Protein AF-A0A7W4AE88-F1 (afdb_monomer_lite)

Foldseek 3Di:
DDDDDDDDPPPPPPPPPLPPDAPVQWDWDWDDDLFKTWTWIDGPSDQWIKTWMWGQQDPFIKIFIFTAHPVPRHTDDPAQKFKAFPNHTDPDHPDIDTLVRQLSRLQWIWMWGHPDPPDTDPIYTPRDVRSNCRVVVSNVSNVVSVVVVVVVVVVVVVVQVVVQVVCCVVPVAHQQDPPALEEEPVVVQVCCVVPNFPSRARHKGFYFHVQWWFADDDDQKTWIDGPDPPGFIAIERHPFDDDGPHTPVVGDRAIWHFHAWDWDQDPVRDTGIHGYIYGD

Secondary structure (DSSP, 8-state):
------------------PPPPGGG-EEEEEE-SSEEEEEEE-TT-SEEEEEEEE-SSSS-EEEEEEEETTT-SBPSS-SEEEEETTEEE--TT-EE-HHHHHHHHTTEEEEEEEETTEEPPPEE---HHHHTHHHHHHHHHHHHHHHHHHHHHHHHHHHHHHHHHHHHHH-PEES-SS--EEEHHHHHHHHHHH-SGGGTTEEEEEE-TTEEEEEEETTEEEEEESSTTSPPEEEE--S---TT--HHHH--S-EEEEEEEEEE-TTS-EEEEEEEEE-

Sequence (280 aa):
MRKYIIALPIILSGCISSNPIKPEDLSHNYFDTGRSVGYKIQSQNLEYDIKVAAQCDSNKQKYSFSFIDKSSGQRAYQPQWSFFFNGEKDYRSSKEYDEAEYLNKATNVQVARYLGSSKYSQKVDLSAPELLNLPTLCKDKYTQIQKDSAKRRKQRMEKDAELVASVKKSTGLEPMFSDSNQKNFNELVYSFQTNGFAQHQNKFVWTEDGDYKVSQVLDGKLMLTSYSTRLPPITIITNLPAIEGQFWSSISRAPLKFVGVTNYTTVLGATKQTVVFQQL

Radius of gyration: 32.94 Å; chains: 1; bounding box: 56×72×103 Å

Structure (mmCIF, N/CA/C/O backbone):
data_AF-A0A7W4AE88-F1
#
_entry.id   AF-A0A7W4AE88-F1
#
loop_
_atom_site.group_PDB
_atom_site.id
_atom_site.type_symbol
_atom_site.label_atom_id
_atom_site.label_alt_id
_atom_site.label_comp_id
_atom_site.label_asym_id
_atom_site.label_entity_id
_atom_site.label_seq_id
_atom_site.pdbx_PDB_ins_code
_atom_site.Cartn_x
_atom_site.Cartn_y
_atom_site.Cartn_z
_atom_site.occupancy
_atom_site.B_iso_or_equiv
_atom_site.auth_seq_id
_atom_site.auth_comp_id
_atom_site.auth_asym_id
_atom_site.auth_atom_id
_atom_site.pdbx_PDB_model_num
ATOM 1 N N . MET A 1 1 ? 11.265 -57.634 -65.644 1.00 42.25 1 MET A N 1
ATOM 2 C CA . MET A 1 1 ? 11.892 -56.800 -64.593 1.00 42.25 1 MET A CA 1
ATOM 3 C C . MET A 1 1 ? 12.303 -55.464 -65.193 1.00 42.25 1 MET A C 1
ATOM 5 O O . MET A 1 1 ? 13.234 -55.430 -65.988 1.00 42.25 1 MET A O 1
ATOM 9 N N . ARG A 1 2 ? 11.607 -54.374 -64.863 1.00 32.88 2 ARG A N 1
ATOM 10 C CA . ARG A 1 2 ? 12.058 -53.007 -65.159 1.00 32.88 2 ARG A CA 1
ATOM 11 C C . ARG A 1 2 ? 11.928 -52.174 -63.888 1.00 32.88 2 ARG A C 1
ATOM 13 O O . ARG A 1 2 ? 10.946 -52.290 -63.166 1.00 32.88 2 ARG A O 1
ATOM 20 N N . LYS A 1 3 ? 13.017 -51.467 -63.599 1.00 39.44 3 LYS A N 1
ATOM 21 C CA . LYS A 1 3 ? 13.365 -50.814 -62.338 1.00 39.44 3 LYS A CA 1
ATOM 22 C C . LYS A 1 3 ? 12.543 -49.535 -62.169 1.00 39.44 3 LYS A C 1
ATOM 24 O O . LYS A 1 3 ? 12.526 -48.711 -63.079 1.00 39.44 3 LYS A O 1
ATOM 29 N N . TYR A 1 4 ? 11.904 -49.364 -61.016 1.00 42.72 4 TYR A N 1
ATOM 30 C CA . TYR A 1 4 ? 11.322 -48.085 -60.618 1.00 42.72 4 TYR A CA 1
ATOM 31 C C . TYR A 1 4 ? 12.452 -47.163 -60.151 1.00 42.72 4 TYR A C 1
ATOM 33 O O . TYR A 1 4 ? 13.191 -47.507 -59.230 1.00 42.72 4 TYR A O 1
ATOM 41 N N . ILE A 1 5 ? 12.601 -46.008 -60.798 1.00 50.25 5 ILE A N 1
ATOM 42 C CA . ILE A 1 5 ? 13.414 -44.905 -60.282 1.00 50.25 5 ILE A CA 1
ATOM 43 C C . ILE A 1 5 ? 12.487 -44.088 -59.386 1.00 50.25 5 ILE A C 1
ATOM 45 O O . ILE A 1 5 ? 11.583 -43.415 -59.874 1.00 50.25 5 ILE A O 1
ATOM 49 N N . ILE A 1 6 ? 12.687 -44.181 -58.073 1.00 48.62 6 ILE A N 1
ATOM 50 C CA . ILE A 1 6 ? 12.049 -43.287 -57.108 1.00 48.62 6 ILE A CA 1
ATOM 51 C C . ILE A 1 6 ? 12.896 -42.014 -57.081 1.00 48.62 6 ILE A C 1
ATOM 53 O O . ILE A 1 6 ? 13.996 -42.004 -56.534 1.00 48.62 6 ILE A O 1
ATOM 57 N N . ALA A 1 7 ? 12.402 -40.949 -57.709 1.00 41.72 7 ALA A N 1
ATOM 58 C CA . ALA A 1 7 ? 12.957 -39.615 -57.540 1.00 41.72 7 ALA A CA 1
ATOM 59 C C . ALA A 1 7 ? 12.479 -39.064 -56.187 1.00 41.72 7 ALA A C 1
ATOM 61 O O . ALA A 1 7 ? 11.316 -38.691 -56.043 1.00 41.72 7 ALA A O 1
ATOM 62 N N . LEU A 1 8 ? 13.359 -39.050 -55.182 1.00 36.97 8 LEU A N 1
ATOM 63 C CA . LEU A 1 8 ? 13.126 -38.290 -53.954 1.00 36.97 8 LEU A CA 1
ATOM 64 C C . LEU A 1 8 ? 13.246 -36.789 -54.271 1.00 36.97 8 LEU A C 1
ATOM 66 O O . LEU A 1 8 ? 14.295 -36.373 -54.771 1.00 36.97 8 LEU A O 1
ATOM 70 N N . PRO A 1 9 ? 12.246 -35.951 -53.950 1.00 45.06 9 PRO A N 1
ATOM 71 C CA . PRO A 1 9 ? 12.444 -34.514 -53.950 1.00 45.06 9 PRO A CA 1
ATOM 72 C C . PRO A 1 9 ? 13.333 -34.163 -52.754 1.00 45.06 9 PRO A C 1
ATOM 74 O O . PRO A 1 9 ? 12.929 -34.272 -51.597 1.00 45.06 9 PRO A O 1
ATOM 77 N N . ILE A 1 10 ? 14.565 -33.746 -53.039 1.00 45.62 10 ILE A N 1
ATOM 78 C CA . ILE A 1 10 ? 15.402 -33.035 -52.076 1.00 45.62 10 ILE A CA 1
ATOM 79 C C . ILE A 1 10 ? 14.691 -31.706 -51.822 1.00 45.62 10 ILE A C 1
ATOM 81 O O . ILE A 1 10 ? 14.753 -30.789 -52.640 1.00 45.62 10 ILE A O 1
ATOM 85 N N . ILE A 1 11 ? 13.969 -31.618 -50.706 1.00 44.41 11 ILE A N 1
ATOM 86 C CA . ILE A 1 11 ? 13.502 -30.340 -50.178 1.00 44.41 11 ILE A CA 1
ATOM 87 C C . ILE A 1 11 ? 14.768 -29.586 -49.773 1.00 44.41 11 ILE A C 1
ATOM 89 O O . ILE A 1 11 ? 15.333 -29.808 -48.704 1.00 44.41 11 ILE A O 1
ATOM 93 N N . LEU A 1 12 ? 15.243 -28.725 -50.673 1.00 37.59 12 LEU A N 1
ATOM 94 C CA . LEU A 1 12 ? 16.115 -27.609 -50.341 1.00 37.59 12 LEU A CA 1
ATOM 95 C C . LEU A 1 12 ? 15.353 -26.760 -49.323 1.00 37.59 12 LEU A C 1
ATOM 97 O O . LEU A 1 12 ? 14.546 -25.906 -49.683 1.00 37.59 12 LEU A O 1
ATOM 101 N N . SER A 1 13 ? 15.579 -27.029 -48.040 1.00 38.03 13 SER A N 1
ATOM 102 C CA . SER A 1 13 ? 15.278 -26.096 -46.965 1.00 38.03 13 SER A CA 1
ATOM 103 C C . SER A 1 13 ? 16.130 -24.857 -47.218 1.00 38.03 13 SER A C 1
ATOM 105 O O . SER A 1 13 ? 17.284 -24.781 -46.792 1.00 38.03 13 SER A O 1
ATOM 107 N N . GLY A 1 14 ? 15.584 -23.931 -48.005 1.00 35.28 14 GLY A N 1
ATOM 108 C CA . GLY A 1 14 ? 16.156 -22.614 -48.192 1.00 35.28 14 GLY A CA 1
ATOM 109 C C . GLY A 1 14 ? 16.401 -22.012 -46.819 1.00 35.28 14 GLY A C 1
ATOM 110 O O . GLY A 1 14 ? 15.508 -22.002 -45.970 1.00 35.28 14 GLY A O 1
ATOM 111 N N . CYS A 1 15 ? 17.630 -21.554 -46.595 1.00 42.78 15 CYS A N 1
ATOM 112 C CA . CYS A 1 15 ? 17.948 -20.652 -45.508 1.00 42.78 15 CYS A CA 1
ATOM 113 C C . CYS A 1 15 ? 16.929 -19.512 -45.554 1.00 42.78 15 CYS A C 1
ATOM 115 O O . CYS A 1 15 ? 17.015 -18.643 -46.419 1.00 42.78 15 CYS A O 1
ATOM 117 N N . ILE A 1 16 ? 15.954 -19.521 -44.646 1.00 39.62 16 ILE A N 1
ATOM 118 C CA . ILE A 1 16 ? 15.184 -18.324 -44.341 1.00 39.62 16 ILE A CA 1
ATOM 119 C C . ILE A 1 16 ? 16.212 -17.393 -43.710 1.00 39.62 16 ILE A C 1
ATOM 121 O O . ILE A 1 16 ? 16.518 -17.493 -42.523 1.00 39.62 16 ILE A O 1
ATOM 125 N N . SER A 1 17 ? 16.825 -16.545 -44.534 1.00 39.47 17 SER A N 1
ATOM 126 C CA . SER A 1 17 ? 17.516 -15.370 -44.040 1.00 39.47 17 SER A CA 1
ATOM 127 C C . SER A 1 17 ? 16.464 -14.590 -43.266 1.00 39.47 17 SER A C 1
ATOM 129 O O . SER A 1 17 ? 15.549 -14.019 -43.859 1.00 39.47 17 SER A O 1
ATOM 131 N N . SER A 1 18 ? 16.532 -14.633 -41.938 1.00 53.41 18 SER A N 1
ATOM 132 C CA . SER A 1 18 ? 15.776 -13.712 -41.104 1.00 53.41 18 SER A CA 1
ATOM 133 C C . SER A 1 18 ? 16.129 -12.313 -41.592 1.00 53.41 18 SER A C 1
ATOM 135 O O . SER A 1 18 ? 17.297 -11.924 -41.493 1.00 53.41 18 SER A O 1
ATOM 137 N N . ASN A 1 19 ? 15.167 -11.606 -42.190 1.00 57.91 19 ASN A N 1
ATOM 138 C CA . ASN A 1 19 ? 15.393 -10.237 -42.631 1.00 57.91 19 ASN A CA 1
ATOM 139 C C . ASN A 1 19 ? 15.941 -9.441 -41.439 1.00 57.91 19 ASN A C 1
ATOM 141 O O . ASN A 1 19 ? 15.399 -9.564 -40.334 1.00 57.91 19 ASN A O 1
ATOM 145 N N . PRO A 1 20 ? 17.036 -8.687 -41.620 1.00 65.31 20 PRO A N 1
ATOM 146 C CA . PRO A 1 20 ? 17.587 -7.891 -40.540 1.00 65.31 20 PRO A CA 1
ATOM 147 C C . PRO A 1 20 ? 16.519 -6.900 -40.075 1.00 65.31 20 PRO A C 1
ATOM 149 O O . PRO A 1 20 ? 15.932 -6.196 -40.895 1.00 65.31 20 PRO A O 1
ATOM 152 N N . ILE A 1 21 ? 16.254 -6.882 -38.767 1.00 76.00 21 ILE A N 1
ATOM 153 C CA . ILE A 1 21 ? 15.289 -5.963 -38.159 1.00 76.00 21 ILE A CA 1
ATOM 154 C C . ILE A 1 21 ? 15.838 -4.555 -38.328 1.00 76.00 21 ILE A C 1
ATOM 156 O O . ILE A 1 21 ? 16.937 -4.259 -37.850 1.00 76.00 21 ILE A O 1
ATOM 160 N N . LYS A 1 22 ? 15.084 -3.701 -39.012 1.00 74.44 22 LYS A N 1
ATOM 161 C CA . LYS A 1 22 ? 15.451 -2.303 -39.191 1.00 74.44 22 LYS A CA 1
ATOM 162 C C . LYS A 1 22 ? 14.816 -1.446 -38.091 1.00 74.44 22 LYS A C 1
ATOM 164 O O . LYS A 1 22 ? 13.761 -1.811 -37.578 1.00 74.44 22 LYS A O 1
ATOM 169 N N . PRO A 1 23 ? 15.401 -0.286 -37.747 1.00 70.00 23 PRO A N 1
ATOM 170 C CA . PRO A 1 23 ? 14.812 0.626 -36.761 1.00 70.00 23 PRO A CA 1
ATOM 171 C C . PRO A 1 23 ? 13.372 1.052 -37.098 1.00 70.00 23 PRO A C 1
ATOM 173 O O . PRO A 1 23 ? 12.547 1.194 -36.204 1.00 70.00 23 PRO A O 1
ATOM 176 N N . GLU A 1 24 ? 13.050 1.182 -38.388 1.00 76.25 24 GLU A N 1
ATOM 177 C CA . GLU A 1 24 ? 11.702 1.488 -38.896 1.00 76.25 24 GLU A CA 1
ATOM 178 C C . GLU A 1 24 ? 10.658 0.388 -38.617 1.00 76.25 24 GLU A C 1
ATOM 180 O O . GLU A 1 24 ? 9.461 0.666 -38.628 1.00 76.25 24 GLU A O 1
ATOM 185 N N . ASP A 1 25 ? 11.093 -0.834 -38.289 1.00 82.81 25 ASP A N 1
ATOM 186 C CA . ASP A 1 25 ? 10.216 -1.953 -37.925 1.00 82.81 25 ASP A CA 1
ATOM 187 C C . ASP A 1 25 ? 9.810 -1.942 -36.435 1.00 82.81 25 ASP A C 1
ATOM 189 O O . ASP A 1 25 ? 9.091 -2.847 -35.992 1.00 82.81 25 ASP A O 1
ATOM 193 N N . LEU A 1 26 ? 10.311 -0.984 -35.640 1.00 89.88 26 LEU A N 1
ATOM 194 C CA . LEU A 1 26 ? 10.083 -0.884 -34.197 1.00 89.88 26 LEU A CA 1
ATOM 195 C C . LEU A 1 26 ? 8.986 0.140 -33.871 1.00 89.88 26 LEU A C 1
ATOM 197 O O . LEU A 1 26 ? 9.135 1.337 -34.102 1.00 89.88 26 LEU A O 1
ATOM 201 N N . SER A 1 27 ? 7.908 -0.306 -33.227 1.00 92.31 27 SER A N 1
ATOM 202 C CA . SER A 1 27 ? 6.906 0.585 -32.631 1.00 92.31 27 SER A CA 1
ATOM 203 C C . SER A 1 27 ? 7.210 0.841 -31.156 1.00 92.31 27 SER A C 1
ATOM 205 O O . SER A 1 27 ? 7.433 -0.120 -30.417 1.00 92.31 27 SER A O 1
ATOM 207 N N . HIS A 1 28 ? 7.126 2.097 -30.712 1.00 92.69 28 HIS A N 1
ATOM 208 C CA . HIS A 1 28 ? 7.316 2.507 -29.318 1.00 92.69 28 HIS A CA 1
ATOM 209 C C . HIS A 1 28 ? 5.978 2.920 -28.698 1.00 92.69 28 HIS A C 1
ATOM 211 O O . HIS A 1 28 ? 5.531 4.055 -28.838 1.00 92.69 28 HIS A O 1
ATOM 217 N N . ASN A 1 29 ? 5.321 1.994 -28.000 1.00 94.44 29 ASN A N 1
ATOM 218 C CA . ASN A 1 29 ? 4.005 2.239 -27.413 1.00 94.44 29 ASN A CA 1
ATOM 219 C C . ASN A 1 29 ? 4.136 2.676 -25.953 1.00 94.44 29 ASN A C 1
ATOM 221 O O . ASN A 1 29 ? 4.597 1.904 -25.109 1.00 94.44 29 ASN A O 1
ATOM 225 N N . TYR A 1 30 ? 3.726 3.906 -25.647 1.00 96.25 30 TYR A N 1
ATOM 226 C CA . TYR A 1 30 ? 3.705 4.420 -24.278 1.00 96.25 30 TYR A CA 1
ATOM 227 C C . TYR A 1 30 ? 2.713 3.645 -23.401 1.00 96.25 30 TYR A C 1
ATOM 229 O O . TYR A 1 30 ? 1.609 3.310 -23.835 1.00 96.25 30 TYR A O 1
ATOM 237 N N . PHE A 1 31 ? 3.084 3.401 -22.146 1.00 95.38 31 PHE A N 1
ATOM 238 C CA . PHE A 1 31 ? 2.164 2.934 -21.119 1.00 95.38 31 PHE A CA 1
ATOM 239 C C . PHE A 1 31 ? 2.286 3.777 -19.852 1.00 95.38 31 PHE A C 1
ATOM 241 O O . PHE A 1 31 ? 3.378 4.165 -19.432 1.00 95.38 31 PHE A O 1
ATOM 248 N N . ASP A 1 32 ? 1.143 3.976 -19.204 1.00 95.50 32 ASP A N 1
ATOM 249 C CA . ASP A 1 32 ? 1.036 4.616 -17.903 1.00 95.50 32 ASP A CA 1
ATOM 250 C C . ASP A 1 32 ? 0.194 3.745 -16.971 1.00 95.50 32 ASP A C 1
ATOM 252 O O . ASP A 1 32 ? -0.923 3.346 -17.298 1.00 95.50 32 ASP A O 1
ATOM 256 N N . THR A 1 33 ? 0.737 3.432 -15.802 1.00 92.88 33 THR A N 1
ATOM 257 C CA . THR A 1 33 ? 0.052 2.662 -14.760 1.00 92.88 33 THR A CA 1
ATOM 258 C C . THR A 1 33 ? -0.149 3.521 -13.513 1.00 92.88 33 THR A C 1
ATOM 260 O O . THR A 1 33 ? 0.193 4.699 -13.466 1.00 92.88 33 THR A O 1
ATOM 263 N N . GLY A 1 34 ? -0.681 2.945 -12.434 1.00 89.50 34 GLY A N 1
ATOM 264 C CA . GLY A 1 34 ? -0.813 3.683 -11.175 1.00 89.50 34 GLY A CA 1
ATOM 265 C C . GLY A 1 34 ? 0.523 4.168 -10.589 1.00 89.50 34 GLY A C 1
ATOM 266 O O . GLY A 1 34 ? 0.524 5.132 -9.831 1.00 89.50 34 GLY A O 1
ATOM 267 N N . ARG A 1 35 ? 1.646 3.503 -10.907 1.00 92.81 35 ARG A N 1
ATOM 268 C CA . ARG A 1 35 ? 2.946 3.725 -10.241 1.00 92.81 35 ARG A CA 1
ATOM 269 C C . ARG A 1 35 ? 4.157 3.764 -11.168 1.00 92.81 35 ARG A C 1
ATOM 271 O O . ARG A 1 35 ? 5.256 4.055 -10.707 1.00 92.81 35 ARG A O 1
ATOM 278 N N . SER A 1 36 ? 3.974 3.460 -12.444 1.00 94.44 36 SER A N 1
ATOM 279 C CA . SER A 1 36 ? 5.075 3.289 -13.388 1.00 94.44 36 SER A CA 1
ATOM 280 C C . SER A 1 36 ? 4.679 3.828 -14.752 1.00 94.44 36 SER A C 1
ATOM 282 O O . SER A 1 36 ? 3.536 3.635 -15.174 1.00 94.44 36 SER A O 1
ATOM 284 N N . VAL A 1 37 ? 5.642 4.415 -15.450 1.00 97.44 37 VAL A N 1
ATOM 285 C CA . VAL A 1 37 ? 5.523 4.851 -16.847 1.00 97.44 37 VAL A CA 1
ATOM 286 C C . VAL A 1 37 ? 6.586 4.158 -17.687 1.00 97.44 37 VAL A C 1
ATOM 288 O O . VAL A 1 37 ? 7.574 3.647 -17.149 1.00 97.44 37 VAL A O 1
ATOM 291 N N . GLY A 1 38 ? 6.403 4.110 -19.000 1.00 97.06 38 GLY A N 1
ATOM 292 C CA . GLY A 1 38 ? 7.404 3.516 -19.872 1.00 97.06 38 GLY A CA 1
ATOM 293 C C . GLY A 1 38 ? 6.943 3.303 -21.294 1.00 97.06 38 GLY A C 1
ATOM 294 O O . GLY A 1 38 ? 5.895 3.789 -21.712 1.00 97.06 38 GLY A O 1
ATOM 295 N N . TYR A 1 39 ? 7.747 2.537 -22.020 1.00 96.56 39 TYR A N 1
ATOM 296 C CA . TYR A 1 39 ? 7.502 2.190 -23.408 1.00 96.56 39 TYR A CA 1
ATOM 297 C C . TYR A 1 39 ? 7.595 0.687 -23.608 1.00 96.56 39 TYR A C 1
ATOM 299 O O . TYR A 1 39 ? 8.453 -0.001 -23.044 1.00 96.56 39 TYR A O 1
ATOM 307 N N . LYS A 1 40 ? 6.688 0.183 -24.434 1.00 95.06 40 LYS A N 1
ATOM 308 C CA . LYS A 1 40 ? 6.715 -1.165 -24.970 1.00 95.06 40 LYS A CA 1
ATOM 309 C C . LYS A 1 40 ? 7.192 -1.081 -26.417 1.00 95.06 40 LYS A C 1
ATOM 311 O O . LYS A 1 40 ? 6.475 -0.569 -27.271 1.00 95.06 40 LYS A O 1
ATOM 316 N N . ILE A 1 41 ? 8.403 -1.562 -26.663 1.00 94.88 41 ILE A N 1
ATOM 317 C CA . ILE A 1 41 ? 9.025 -1.626 -27.983 1.00 94.88 41 ILE A CA 1
ATOM 318 C C . ILE A 1 41 ? 8.657 -2.967 -28.613 1.00 94.88 41 ILE A C 1
ATOM 320 O O . ILE A 1 41 ? 8.860 -4.019 -27.999 1.00 94.88 41 ILE A O 1
ATOM 324 N N . GLN A 1 42 ? 8.082 -2.934 -29.810 1.00 93.69 42 GLN A N 1
ATOM 325 C CA . GLN A 1 42 ? 7.545 -4.122 -30.473 1.00 93.69 42 GLN A CA 1
ATOM 326 C C . GLN A 1 42 ? 7.922 -4.134 -31.950 1.00 93.69 42 GLN A C 1
ATOM 328 O O . GLN A 1 42 ? 8.033 -3.090 -32.582 1.00 93.69 42 GLN A O 1
ATOM 333 N N . SER A 1 43 ? 8.073 -5.332 -32.504 1.00 90.12 43 SER A N 1
ATOM 334 C CA . SER A 1 43 ? 8.207 -5.564 -33.943 1.00 90.12 43 SER A CA 1
ATOM 335 C C . SER A 1 43 ? 7.695 -6.953 -34.270 1.00 90.12 43 SER A C 1
ATOM 337 O O . SER A 1 43 ? 7.826 -7.860 -33.446 1.00 90.12 43 SER A O 1
ATOM 339 N N . GLN A 1 44 ? 7.148 -7.162 -35.466 1.00 85.25 44 GLN A N 1
ATOM 340 C CA . GLN A 1 44 ? 6.755 -8.502 -35.920 1.00 85.25 44 GLN A CA 1
ATOM 341 C C . GLN A 1 44 ? 7.953 -9.459 -35.995 1.00 85.25 44 GLN A C 1
ATOM 343 O O . GLN A 1 44 ? 7.797 -10.651 -35.745 1.00 85.25 44 GLN A O 1
ATOM 348 N N . ASN A 1 45 ? 9.150 -8.920 -36.235 1.00 83.44 45 ASN A N 1
ATOM 349 C CA . ASN A 1 45 ? 10.380 -9.686 -36.416 1.00 83.44 45 ASN A CA 1
ATOM 350 C C . ASN A 1 45 ? 11.130 -9.971 -35.099 1.00 83.44 45 ASN A C 1
ATOM 352 O O . ASN A 1 45 ? 12.057 -10.780 -35.080 1.00 83.44 45 ASN A O 1
ATOM 356 N N . LEU A 1 46 ? 10.735 -9.335 -33.988 1.00 85.62 46 LEU A N 1
ATOM 357 C CA . LEU A 1 46 ? 11.257 -9.644 -32.655 1.00 85.62 46 LEU A CA 1
ATOM 358 C C . LEU A 1 46 ? 10.498 -10.819 -32.033 1.00 85.62 46 LEU A C 1
ATOM 360 O O . LEU A 1 46 ? 9.276 -10.892 -32.109 1.00 85.62 46 LEU A O 1
ATOM 364 N N . GLU A 1 47 ? 11.204 -11.725 -31.365 1.00 88.56 47 GLU A N 1
ATOM 365 C CA . GLU A 1 47 ? 10.578 -12.842 -30.639 1.00 88.56 47 GLU A CA 1
ATOM 366 C C . GLU A 1 47 ? 9.872 -12.361 -29.358 1.00 88.56 47 GLU A C 1
ATOM 368 O O . GLU A 1 47 ? 8.776 -12.815 -29.037 1.00 88.56 47 GLU A O 1
ATOM 373 N N . TYR A 1 48 ? 10.463 -11.371 -28.684 1.00 90.69 48 TYR A N 1
ATOM 374 C CA . TYR A 1 48 ? 9.963 -10.773 -27.448 1.00 90.69 48 TYR A CA 1
ATOM 375 C C . TYR A 1 48 ? 9.619 -9.305 -27.670 1.00 90.69 48 TYR A C 1
ATOM 377 O O . TYR A 1 48 ? 10.299 -8.605 -28.421 1.00 90.69 48 TYR A O 1
ATOM 385 N N . ASP A 1 49 ? 8.608 -8.819 -26.959 1.00 93.56 49 ASP A N 1
ATOM 386 C CA . ASP A 1 49 ? 8.453 -7.383 -26.771 1.00 93.56 49 ASP A CA 1
ATOM 387 C C . ASP A 1 49 ? 9.497 -6.901 -25.756 1.00 93.56 49 ASP A C 1
ATOM 389 O O . ASP A 1 49 ? 9.889 -7.634 -24.845 1.00 93.56 49 ASP A O 1
ATOM 393 N N . ILE A 1 50 ? 9.945 -5.657 -25.874 1.00 93.75 50 ILE A N 1
ATOM 394 C CA . ILE A 1 50 ? 10.862 -5.056 -24.904 1.00 93.75 50 ILE A CA 1
ATOM 395 C C . ILE A 1 50 ? 10.101 -4.015 -24.105 1.00 93.75 50 ILE A C 1
ATOM 397 O O . ILE A 1 50 ? 9.492 -3.105 -24.656 1.00 93.75 50 ILE A O 1
ATOM 401 N N . LYS A 1 51 ? 10.142 -4.135 -22.784 1.00 94.50 51 LYS A N 1
ATOM 402 C CA . LYS A 1 51 ? 9.579 -3.152 -21.868 1.00 94.50 51 LYS A CA 1
ATOM 403 C C . LYS A 1 51 ? 10.705 -2.354 -21.234 1.00 94.50 51 LYS A C 1
ATOM 405 O O . LYS A 1 51 ? 11.536 -2.921 -20.519 1.00 94.50 51 LYS A O 1
ATOM 410 N N . VAL A 1 52 ? 10.670 -1.047 -21.459 1.00 95.12 52 VAL A N 1
ATOM 411 C CA . VAL A 1 52 ? 11.485 -0.052 -20.762 1.00 95.12 52 VAL A CA 1
ATOM 412 C C . VAL A 1 52 ? 10.570 0.674 -19.789 1.00 95.12 52 VAL A C 1
ATOM 414 O O . VAL A 1 52 ? 9.569 1.249 -20.206 1.00 95.12 52 VAL A O 1
ATOM 417 N N . ALA A 1 53 ? 10.849 0.586 -18.492 1.00 95.56 53 ALA A N 1
ATOM 418 C CA . ALA A 1 53 ? 9.937 1.060 -17.454 1.00 95.56 53 ALA A CA 1
ATOM 419 C C . ALA A 1 53 ? 10.666 1.857 -16.378 1.00 95.56 53 ALA A C 1
ATOM 421 O O . ALA A 1 53 ? 11.758 1.473 -15.963 1.00 95.56 53 ALA A O 1
ATOM 422 N N . ALA A 1 54 ? 10.006 2.898 -15.878 1.00 96.38 54 ALA A N 1
ATOM 423 C CA . ALA A 1 54 ? 10.402 3.643 -14.696 1.00 96.38 54 ALA A CA 1
ATOM 424 C C . ALA A 1 54 ? 9.382 3.432 -13.571 1.00 96.38 54 ALA A C 1
ATOM 426 O O . ALA A 1 54 ? 8.173 3.541 -13.785 1.00 96.38 54 ALA A O 1
ATOM 427 N N . GLN A 1 55 ? 9.872 3.130 -12.372 1.00 95.81 55 GLN A N 1
ATOM 428 C CA . GLN A 1 55 ? 9.094 3.044 -11.143 1.00 95.81 55 GLN A CA 1
ATOM 429 C C . GLN A 1 55 ? 9.081 4.414 -10.456 1.00 95.81 55 GLN A C 1
ATOM 431 O O . GLN A 1 55 ? 10.126 4.921 -10.046 1.00 95.81 55 GLN A O 1
ATOM 436 N N . CYS A 1 56 ? 7.888 4.993 -10.323 1.00 95.38 56 CYS A N 1
ATOM 437 C CA . CYS A 1 56 ? 7.678 6.410 -10.015 1.00 95.38 56 CYS A CA 1
ATOM 438 C C . CYS A 1 56 ? 6.909 6.638 -8.710 1.00 95.38 56 CYS A C 1
ATOM 440 O O . CYS A 1 56 ? 6.422 7.737 -8.468 1.00 95.38 56 CYS A O 1
ATOM 442 N N . ASP A 1 57 ? 6.772 5.616 -7.861 1.00 88.69 57 ASP A N 1
ATOM 443 C CA . ASP A 1 57 ? 6.125 5.722 -6.547 1.00 88.69 57 ASP A CA 1
ATOM 444 C C . ASP A 1 57 ? 7.091 6.102 -5.415 1.00 88.69 57 ASP A C 1
ATOM 446 O O . ASP A 1 57 ? 6.671 6.237 -4.265 1.00 88.69 57 ASP A O 1
ATOM 450 N N . SER A 1 58 ? 8.370 6.321 -5.726 1.00 87.56 58 SER A N 1
ATOM 451 C CA . SER A 1 58 ? 9.376 6.753 -4.760 1.00 87.56 58 SER A CA 1
ATOM 452 C C . SER A 1 58 ? 10.229 7.899 -5.303 1.00 87.56 58 SER A C 1
ATOM 454 O O . SER A 1 58 ? 10.379 8.061 -6.512 1.00 87.56 58 SER A O 1
ATOM 456 N N . ASN A 1 59 ? 10.825 8.674 -4.391 1.00 78.50 59 ASN A N 1
ATOM 457 C CA . ASN A 1 59 ? 11.741 9.763 -4.741 1.00 78.50 59 ASN A CA 1
ATOM 458 C C . ASN A 1 59 ? 13.008 9.253 -5.461 1.00 78.50 59 ASN A C 1
ATOM 460 O O . ASN A 1 59 ? 13.586 9.946 -6.290 1.00 78.50 59 ASN A O 1
ATOM 464 N N . LYS A 1 60 ? 13.440 8.021 -5.163 1.00 87.44 60 LYS A N 1
ATOM 465 C CA . LYS A 1 60 ? 14.546 7.360 -5.865 1.00 87.44 60 LYS A CA 1
ATOM 466 C C . LYS A 1 60 ? 13.975 6.518 -6.999 1.00 87.44 60 LYS A C 1
ATOM 468 O O . LYS A 1 60 ? 13.688 5.335 -6.825 1.00 87.44 60 LYS A O 1
ATOM 473 N N . GLN A 1 61 ? 13.776 7.162 -8.140 1.00 88.75 61 GLN A N 1
ATOM 474 C CA . GLN A 1 61 ? 13.225 6.527 -9.331 1.00 88.75 61 GLN A CA 1
ATOM 475 C C . GLN A 1 61 ? 14.151 5.417 -9.823 1.00 88.75 61 GLN A C 1
ATOM 477 O O . GLN A 1 61 ? 15.374 5.563 -9.823 1.00 88.75 61 GLN A O 1
ATOM 482 N N . LYS A 1 62 ? 13.547 4.299 -10.217 1.00 94.00 62 LYS A N 1
ATOM 483 C CA . LYS A 1 62 ? 14.258 3.108 -10.682 1.00 94.00 62 LYS A CA 1
ATOM 484 C C . LYS A 1 62 ? 13.826 2.782 -12.091 1.00 94.00 62 LYS A C 1
ATOM 486 O O . LYS A 1 62 ? 12.630 2.744 -12.370 1.00 94.00 62 LYS A O 1
ATOM 491 N N . TYR A 1 63 ? 14.789 2.502 -12.949 1.00 94.94 63 TYR A N 1
ATOM 492 C CA . TYR A 1 63 ? 14.559 2.223 -14.358 1.00 94.94 63 TYR A CA 1
ATOM 493 C C . TYR A 1 63 ? 14.950 0.790 -14.677 1.00 94.94 63 TYR A C 1
ATOM 495 O O . TYR A 1 63 ? 15.867 0.244 -14.069 1.00 94.94 63 TYR A O 1
ATOM 503 N N . SER A 1 64 ? 14.271 0.161 -15.627 1.00 94.25 64 SER A N 1
ATOM 504 C CA . SER A 1 64 ? 14.557 -1.223 -15.998 1.00 94.25 64 SER A CA 1
ATOM 505 C C . SER A 1 64 ? 14.259 -1.498 -17.464 1.00 94.25 64 SER A C 1
ATOM 507 O O . SER A 1 64 ? 13.362 -0.902 -18.061 1.00 94.25 64 SER A O 1
ATOM 509 N N . PHE A 1 65 ? 15.007 -2.455 -18.007 1.00 94.00 65 PHE A N 1
ATOM 510 C CA . PHE A 1 65 ? 14.794 -3.047 -19.320 1.00 94.00 65 PHE A CA 1
ATOM 511 C C . PHE A 1 65 ? 14.440 -4.522 -19.128 1.00 94.00 65 PHE A C 1
ATOM 513 O O . PHE A 1 65 ? 15.053 -5.229 -18.321 1.00 94.00 65 PHE A O 1
ATOM 520 N N . SER A 1 66 ? 13.433 -5.005 -19.847 1.00 93.56 66 SER A N 1
ATOM 521 C CA . SER A 1 66 ? 12.998 -6.397 -19.743 1.00 93.56 66 SER A CA 1
ATOM 522 C C . SER A 1 66 ? 12.426 -6.913 -21.052 1.00 93.56 66 SER A C 1
ATOM 524 O O . SER A 1 66 ? 11.816 -6.164 -21.808 1.00 93.56 66 SER A O 1
ATOM 526 N N . PHE A 1 67 ? 12.615 -8.206 -21.297 1.00 93.38 67 PHE A N 1
ATOM 527 C CA . PHE A 1 67 ? 11.933 -8.925 -22.365 1.00 93.38 67 PHE A CA 1
ATOM 528 C C . PHE A 1 67 ? 10.588 -9.434 -21.848 1.00 93.38 67 PHE A C 1
ATOM 530 O O . PHE A 1 67 ? 10.508 -9.968 -20.738 1.00 93.38 67 PHE A O 1
ATOM 537 N N . ILE A 1 68 ? 9.547 -9.258 -22.649 1.00 92.75 68 ILE A N 1
ATOM 538 C CA . ILE A 1 68 ? 8.169 -9.636 -22.365 1.00 92.75 68 ILE A CA 1
ATOM 539 C C . ILE A 1 68 ? 7.722 -10.627 -23.439 1.00 92.75 68 ILE A C 1
ATOM 541 O O . ILE A 1 68 ? 7.844 -10.360 -24.635 1.00 92.75 68 ILE A O 1
ATOM 545 N N . ASP A 1 69 ? 7.191 -11.764 -23.007 1.00 90.31 69 ASP A N 1
ATOM 546 C CA . ASP A 1 69 ? 6.572 -12.743 -23.891 1.00 90.31 69 ASP A CA 1
ATOM 547 C C . ASP A 1 69 ? 5.324 -12.147 -24.542 1.00 90.31 69 ASP A C 1
ATOM 549 O O . ASP A 1 69 ? 4.409 -11.673 -23.864 1.00 90.31 69 ASP A O 1
ATOM 553 N N . LYS A 1 70 ? 5.263 -12.201 -25.875 1.00 88.50 70 LYS A N 1
ATOM 554 C CA . LYS A 1 70 ? 4.154 -11.628 -26.650 1.00 88.50 70 LYS A CA 1
ATOM 555 C C . LYS A 1 70 ? 2.802 -12.268 -26.333 1.00 88.50 70 LYS A C 1
ATOM 557 O O . LYS A 1 70 ? 1.787 -11.581 -26.356 1.00 88.50 70 LYS A O 1
ATOM 562 N N . SER A 1 71 ? 2.790 -13.572 -26.052 1.00 85.06 71 SER A N 1
ATOM 563 C CA . SER A 1 71 ? 1.570 -14.350 -25.806 1.00 85.06 71 SER A CA 1
ATOM 564 C C . SER A 1 71 ? 0.996 -14.127 -24.407 1.00 85.06 71 SER A C 1
ATOM 566 O O . SER A 1 71 ? -0.213 -13.979 -24.258 1.00 85.06 71 SER A O 1
ATOM 568 N N . SER A 1 72 ? 1.850 -14.104 -23.381 1.00 87.31 72 SER A N 1
ATOM 569 C CA . SER A 1 72 ? 1.424 -14.005 -21.981 1.00 87.31 72 SER A CA 1
ATOM 570 C C . SER A 1 72 ? 1.402 -12.568 -21.460 1.00 87.31 72 SER A C 1
ATOM 572 O O . SER A 1 72 ? 0.770 -12.293 -20.441 1.00 87.31 72 SER A O 1
ATOM 574 N N . GLY A 1 73 ? 2.131 -11.651 -22.106 1.00 85.00 73 GLY A N 1
ATOM 575 C CA . GLY A 1 73 ? 2.390 -10.310 -21.581 1.00 85.00 73 GLY A CA 1
ATOM 576 C C . GLY A 1 73 ? 3.236 -10.311 -20.303 1.00 85.00 73 GLY A C 1
ATOM 577 O O . GLY A 1 73 ? 3.419 -9.260 -19.684 1.00 85.00 73 GLY A O 1
ATOM 578 N N . GLN A 1 74 ? 3.747 -11.475 -19.894 1.00 88.19 74 GLN A N 1
ATOM 579 C CA . GLN A 1 74 ? 4.601 -11.630 -18.729 1.00 88.19 74 GLN A CA 1
ATOM 580 C C . GLN A 1 74 ? 6.066 -11.513 -19.120 1.00 88.19 74 GLN A C 1
ATOM 582 O O . GLN A 1 74 ? 6.451 -11.594 -20.284 1.00 88.19 74 GLN A O 1
ATOM 587 N N . ARG A 1 75 ? 6.908 -11.297 -18.117 1.00 87.88 75 ARG A N 1
ATOM 588 C CA . ARG A 1 75 ? 8.344 -11.232 -18.326 1.00 87.88 75 ARG A CA 1
ATOM 589 C C . ARG A 1 75 ? 8.882 -12.589 -18.777 1.00 87.88 75 ARG A C 1
ATOM 591 O O . ARG A 1 75 ? 8.636 -13.590 -18.112 1.00 87.88 75 ARG A O 1
ATOM 598 N N . ALA A 1 76 ? 9.676 -12.573 -19.842 1.00 87.31 76 ALA A N 1
ATOM 599 C CA . ALA A 1 76 ? 10.269 -13.770 -20.410 1.00 87.31 76 ALA A CA 1
ATOM 600 C C . ALA A 1 76 ? 11.213 -14.460 -19.419 1.00 87.31 76 ALA A C 1
ATOM 602 O O . ALA A 1 76 ? 12.083 -13.820 -18.808 1.00 87.31 76 ALA A O 1
ATOM 603 N N . TYR A 1 77 ? 11.057 -15.775 -19.282 1.00 83.06 77 TYR A N 1
ATOM 604 C CA . TYR A 1 77 ? 11.959 -16.615 -18.503 1.00 83.06 77 TYR A CA 1
ATOM 605 C C . TYR A 1 77 ? 13.145 -17.041 -19.371 1.00 83.06 77 TYR A C 1
ATOM 607 O O . TYR A 1 77 ? 12.960 -17.687 -20.394 1.00 83.06 77 TYR A O 1
ATOM 615 N N . GLN A 1 78 ? 14.365 -16.677 -18.960 1.00 81.75 78 GLN A N 1
ATOM 616 C CA . GLN A 1 78 ? 15.609 -17.001 -19.679 1.00 81.75 78 GLN A CA 1
ATOM 617 C C . GLN A 1 78 ? 15.541 -16.722 -21.197 1.00 81.75 78 GLN A C 1
ATOM 619 O O . GLN A 1 78 ? 15.786 -17.623 -22.007 1.00 81.75 78 GLN A O 1
ATOM 624 N N . PRO A 1 79 ? 15.221 -15.476 -21.601 1.00 85.31 79 PRO A N 1
ATOM 625 C CA . PRO A 1 79 ? 15.129 -15.139 -23.013 1.00 85.31 79 PRO A CA 1
ATOM 626 C C . PRO A 1 79 ? 16.462 -15.443 -23.698 1.00 85.31 79 PRO A C 1
ATOM 628 O O . PRO A 1 79 ? 17.528 -15.083 -23.195 1.00 85.31 79 PRO A O 1
ATOM 631 N N . GLN A 1 80 ? 16.411 -16.043 -24.890 1.00 87.94 80 GLN A N 1
ATOM 632 C CA . GLN A 1 80 ? 17.596 -16.256 -25.737 1.00 87.94 80 GLN A CA 1
ATOM 633 C C . GLN A 1 80 ? 18.102 -14.947 -26.367 1.00 87.94 80 GLN A C 1
ATOM 635 O O . GLN A 1 80 ? 18.761 -14.956 -27.400 1.00 87.94 80 GLN A O 1
ATOM 640 N N . TRP A 1 81 ? 17.783 -13.810 -25.755 1.00 89.38 81 TRP A N 1
ATOM 641 C CA . TRP A 1 81 ? 18.138 -12.469 -26.177 1.00 89.38 81 TRP A CA 1
ATOM 642 C C . TRP A 1 81 ? 18.869 -11.767 -25.042 1.00 89.38 81 TRP A C 1
ATOM 644 O O . TRP A 1 81 ? 18.623 -12.006 -23.860 1.00 89.38 81 TRP A O 1
ATOM 654 N N . SER A 1 82 ? 19.815 -10.910 -25.398 1.00 91.25 82 SER A N 1
ATOM 655 C CA . SER A 1 82 ? 20.593 -10.125 -24.443 1.00 91.25 82 SER A CA 1
ATOM 656 C C . SER A 1 82 ? 20.527 -8.651 -24.799 1.00 91.25 82 SER A C 1
ATOM 658 O O . SER A 1 82 ? 20.511 -8.301 -25.980 1.00 91.25 82 SER A O 1
ATOM 660 N N . PHE A 1 83 ? 20.515 -7.806 -23.769 1.00 92.75 83 PHE A N 1
ATOM 661 C CA . PHE A 1 83 ? 20.727 -6.373 -23.924 1.00 92.75 83 PHE A CA 1
ATOM 662 C C . PHE A 1 83 ? 22.219 -6.087 -24.073 1.00 92.75 83 PHE A C 1
ATOM 664 O O . PHE A 1 83 ? 23.056 -6.706 -23.409 1.00 92.75 83 PHE A O 1
ATOM 671 N N . PHE A 1 84 ? 22.532 -5.128 -24.929 1.00 93.56 84 PHE A N 1
ATOM 672 C CA . PHE A 1 84 ? 23.848 -4.542 -25.082 1.00 93.56 84 PHE A CA 1
ATOM 673 C C . PHE A 1 84 ? 23.715 -3.042 -24.861 1.00 93.56 84 PHE A C 1
ATOM 675 O O . PHE A 1 84 ? 22.925 -2.393 -25.540 1.00 93.56 84 PHE A O 1
ATOM 682 N N . PHE A 1 85 ? 24.481 -2.500 -23.923 1.00 93.75 85 PHE A N 1
ATOM 683 C CA . PHE A 1 85 ? 24.531 -1.069 -23.653 1.00 93.75 85 PHE A CA 1
ATOM 684 C C . PHE A 1 85 ? 25.926 -0.569 -23.980 1.00 93.75 85 PHE A C 1
ATOM 686 O O . PHE A 1 85 ? 26.897 -1.120 -23.465 1.00 93.75 85 PHE A O 1
ATOM 693 N N . ASN A 1 86 ? 26.042 0.436 -24.848 1.00 91.81 86 ASN A N 1
ATOM 694 C CA . ASN A 1 86 ? 27.345 0.940 -25.302 1.00 91.81 86 ASN A CA 1
ATOM 695 C C . ASN A 1 86 ? 28.261 -0.180 -25.846 1.00 91.81 86 ASN A C 1
ATOM 697 O O . ASN A 1 86 ? 29.470 -0.184 -25.641 1.00 91.81 86 ASN A O 1
ATOM 701 N N . GLY A 1 87 ? 27.671 -1.177 -26.514 1.00 89.19 87 GLY A N 1
ATOM 702 C CA . GLY A 1 87 ? 28.388 -2.333 -27.055 1.00 89.19 87 GLY A CA 1
ATOM 703 C C . GLY A 1 87 ? 28.662 -3.467 -26.060 1.00 89.19 87 GLY A C 1
ATOM 704 O O . GLY A 1 87 ? 28.903 -4.591 -26.512 1.00 89.19 87 GLY A O 1
ATOM 705 N N . GLU A 1 88 ? 28.539 -3.225 -24.754 1.00 90.44 88 GLU A N 1
ATOM 706 C CA . GLU A 1 88 ? 28.777 -4.204 -23.691 1.00 90.44 88 GLU A CA 1
ATOM 707 C C . GLU A 1 88 ? 27.516 -4.996 -23.346 1.00 90.44 88 GLU A C 1
ATOM 709 O O . GLU A 1 88 ? 26.429 -4.440 -23.195 1.00 90.44 88 GLU A O 1
ATOM 714 N N . LYS A 1 89 ? 27.654 -6.316 -23.193 1.00 89.06 89 LYS A N 1
ATOM 715 C CA . LYS A 1 89 ? 26.536 -7.190 -22.825 1.00 89.06 89 LYS A CA 1
ATOM 716 C C . LYS A 1 89 ? 26.125 -6.974 -21.367 1.00 89.06 89 LYS A C 1
ATOM 718 O O . LYS A 1 89 ? 26.956 -7.092 -20.469 1.00 89.06 89 LYS A O 1
ATOM 723 N N . ASP A 1 90 ? 24.826 -6.811 -21.124 1.00 82.44 90 ASP A N 1
ATOM 724 C CA . ASP A 1 90 ? 24.247 -6.911 -19.783 1.00 82.44 90 ASP A CA 1
ATOM 725 C C . ASP A 1 90 ? 23.690 -8.321 -19.550 1.00 82.44 90 ASP A C 1
ATOM 727 O O . ASP A 1 90 ? 22.896 -8.851 -20.331 1.00 82.44 90 ASP A O 1
ATOM 731 N N . TYR A 1 91 ? 24.141 -8.959 -18.473 1.00 60.22 91 TYR A N 1
ATOM 732 C CA . TYR A 1 91 ? 23.836 -10.358 -18.171 1.00 60.22 91 TYR A CA 1
ATOM 733 C C . TYR A 1 91 ? 22.589 -10.528 -17.296 1.00 60.22 91 TYR A C 1
ATOM 735 O O . TYR A 1 91 ? 22.188 -11.661 -17.031 1.00 60.22 91 TYR A O 1
ATOM 743 N N . ARG A 1 92 ? 21.973 -9.440 -16.813 1.00 61.19 92 ARG A N 1
ATOM 744 C CA . ARG A 1 92 ? 20.907 -9.526 -15.806 1.00 61.19 92 ARG A CA 1
ATOM 745 C C . ARG A 1 92 ? 19.585 -8.982 -16.322 1.00 61.19 92 ARG A C 1
ATOM 747 O O . ARG A 1 92 ? 19.308 -7.789 -16.256 1.00 61.19 92 ARG A O 1
ATOM 754 N N . SER A 1 93 ? 18.702 -9.892 -16.730 1.00 54.72 93 SER A N 1
ATOM 755 C CA . SER A 1 93 ? 17.273 -9.576 -16.760 1.00 54.72 93 SER A CA 1
ATOM 756 C C . SER A 1 93 ? 16.852 -9.173 -15.332 1.00 54.72 93 SER A C 1
ATOM 758 O O . SER A 1 93 ? 17.101 -9.959 -14.424 1.00 54.72 93 SER A O 1
ATOM 760 N N . SER A 1 94 ? 16.213 -8.009 -15.140 1.00 61.62 94 SER A N 1
ATOM 761 C CA . SER A 1 94 ? 15.815 -7.373 -13.852 1.00 61.62 94 SER A CA 1
ATOM 762 C C . SER A 1 94 ? 16.773 -6.386 -13.199 1.00 61.62 94 SER A C 1
ATOM 764 O O . SER A 1 94 ? 16.513 -6.005 -12.055 1.00 61.62 94 SER A O 1
ATOM 766 N N . LYS A 1 95 ? 17.877 -5.990 -13.831 1.00 84.38 95 LYS A N 1
ATOM 767 C CA . LYS A 1 95 ? 18.685 -4.937 -13.219 1.00 84.38 95 LYS A CA 1
ATOM 768 C C . LYS A 1 95 ? 17.875 -3.635 -13.182 1.00 84.38 95 LYS A C 1
ATOM 770 O O . LYS A 1 95 ? 17.272 -3.238 -14.178 1.00 84.38 95 LYS A O 1
ATOM 775 N N . GLU A 1 96 ? 17.839 -3.027 -12.003 1.00 90.75 96 GLU A N 1
ATOM 776 C CA . GLU A 1 96 ? 17.336 -1.675 -11.808 1.00 90.75 96 GLU A CA 1
ATOM 777 C C . GLU A 1 96 ? 18.515 -0.709 -11.912 1.00 90.75 96 GLU A C 1
ATOM 779 O O . GLU A 1 96 ? 19.594 -0.987 -11.385 1.00 90.75 96 GLU A O 1
ATOM 784 N N . TYR A 1 97 ? 18.293 0.402 -12.598 1.00 92.56 97 TYR A N 1
ATOM 785 C CA . TYR A 1 97 ? 19.259 1.475 -12.797 1.00 92.56 97 TYR A CA 1
ATOM 786 C C . TYR A 1 97 ? 18.734 2.738 -12.118 1.00 92.56 97 TYR A C 1
ATOM 788 O O . TYR A 1 97 ? 17.517 2.955 -12.068 1.00 92.56 97 TYR A O 1
ATOM 796 N N . ASP A 1 98 ? 19.636 3.567 -11.602 1.00 94.81 98 ASP A N 1
ATOM 797 C CA . ASP A 1 98 ? 19.299 4.950 -11.263 1.00 94.81 98 ASP A CA 1
ATOM 798 C C . ASP A 1 98 ? 19.191 5.815 -12.533 1.00 94.81 98 ASP A C 1
ATOM 800 O O . ASP A 1 98 ? 19.381 5.332 -13.650 1.00 94.81 98 ASP A O 1
ATOM 804 N N . GLU A 1 99 ? 18.835 7.091 -12.378 1.00 94.88 99 GLU A N 1
ATOM 805 C CA . GLU A 1 99 ? 18.626 8.006 -13.508 1.00 94.88 99 GLU A CA 1
ATOM 806 C C . GLU A 1 99 ? 19.888 8.194 -14.367 1.00 94.88 99 GLU A C 1
ATOM 808 O O . GLU A 1 99 ? 19.798 8.190 -15.595 1.00 94.88 99 GLU A O 1
ATOM 813 N N . ALA A 1 100 ? 21.065 8.316 -13.747 1.00 94.44 100 ALA A N 1
ATOM 814 C CA . ALA A 1 100 ? 22.313 8.556 -14.466 1.00 94.44 100 ALA A CA 1
ATOM 815 C C . ALA A 1 100 ? 22.765 7.299 -15.224 1.00 94.44 100 ALA A C 1
ATOM 817 O O . ALA A 1 100 ? 23.102 7.368 -16.409 1.00 94.44 100 ALA A O 1
ATOM 818 N N . GLU A 1 101 ? 22.711 6.136 -14.567 1.00 93.81 101 GLU A N 1
ATOM 819 C CA . GLU A 1 101 ? 22.971 4.846 -15.204 1.00 93.81 101 GLU A CA 1
ATOM 820 C C . GLU A 1 101 ? 21.984 4.575 -16.345 1.00 93.81 101 GLU A C 1
ATOM 822 O O . GLU A 1 101 ? 22.386 4.093 -17.407 1.00 93.81 101 GLU A O 1
ATOM 827 N N . TYR A 1 102 ? 20.703 4.894 -16.142 1.00 94.94 102 TYR A N 1
ATOM 828 C CA . TYR A 1 102 ? 19.666 4.732 -17.152 1.00 94.94 102 TYR A CA 1
ATOM 829 C C . TYR A 1 102 ? 19.933 5.588 -18.386 1.00 94.94 102 TYR A C 1
ATOM 831 O O . TYR A 1 102 ? 19.941 5.048 -19.487 1.00 94.94 102 TYR A O 1
ATOM 839 N N . LEU A 1 103 ? 20.180 6.892 -18.227 1.00 95.56 103 LEU A N 1
ATOM 840 C CA . LEU A 1 103 ? 20.411 7.799 -19.356 1.00 95.56 103 LEU A CA 1
ATOM 841 C C . LEU A 1 103 ? 21.637 7.383 -20.178 1.00 95.56 103 LEU A C 1
ATOM 843 O O . LEU A 1 103 ? 21.583 7.365 -21.410 1.00 95.56 103 LEU A O 1
ATOM 847 N N . ASN A 1 104 ? 22.709 6.955 -19.505 1.00 93.88 104 ASN A N 1
ATOM 848 C CA . ASN A 1 104 ? 23.892 6.412 -20.171 1.00 93.88 104 ASN A CA 1
ATOM 849 C C . ASN A 1 104 ? 23.563 5.155 -21.000 1.00 93.88 104 ASN A C 1
ATOM 851 O O . ASN A 1 104 ? 24.070 4.977 -22.103 1.00 93.88 104 ASN A O 1
ATOM 855 N N . LYS A 1 105 ? 22.689 4.285 -20.486 1.00 92.56 105 LYS A N 1
ATOM 856 C CA . LYS A 1 105 ? 22.275 3.043 -21.156 1.00 92.56 105 LYS A CA 1
ATOM 857 C C . LYS A 1 105 ? 21.285 3.278 -22.292 1.00 92.56 105 LYS A C 1
ATOM 859 O O . LYS A 1 105 ? 21.441 2.695 -23.358 1.00 92.56 105 LYS A O 1
ATOM 864 N N . ALA A 1 106 ? 20.291 4.133 -22.078 1.00 93.00 106 ALA A N 1
ATOM 865 C CA . ALA A 1 106 ? 19.229 4.443 -23.032 1.00 93.00 106 ALA A CA 1
ATOM 866 C C . ALA A 1 106 ? 19.741 5.159 -24.294 1.00 93.00 106 ALA A C 1
ATOM 868 O O . ALA A 1 106 ? 19.081 5.108 -25.326 1.00 93.00 106 ALA A O 1
ATOM 869 N N . THR A 1 107 ? 20.916 5.795 -24.224 1.00 92.25 107 THR A N 1
ATOM 870 C CA . THR A 1 107 ? 21.551 6.468 -25.369 1.00 92.25 107 THR A CA 1
ATOM 871 C C . THR A 1 107 ? 21.991 5.478 -26.456 1.00 92.25 107 THR A C 1
ATOM 873 O O . THR A 1 107 ? 21.886 5.770 -27.646 1.00 92.25 107 THR A O 1
ATOM 876 N N . ASN A 1 108 ? 22.458 4.290 -26.070 1.00 92.50 108 ASN A N 1
ATOM 877 C CA . ASN A 1 108 ? 22.908 3.245 -26.989 1.00 92.50 108 ASN A CA 1
ATOM 878 C C . ASN A 1 108 ? 22.497 1.885 -26.431 1.00 92.50 108 ASN A C 1
ATOM 880 O O . ASN A 1 108 ? 23.299 1.174 -25.813 1.00 92.50 108 ASN A O 1
ATOM 884 N N . VAL A 1 109 ? 21.218 1.565 -26.611 1.00 93.19 109 VAL A N 1
ATOM 885 C CA . VAL A 1 109 ? 20.629 0.299 -26.190 1.00 93.19 109 VAL A CA 1
ATOM 886 C C . VAL A 1 109 ? 20.349 -0.558 -27.413 1.00 93.19 109 VAL A C 1
ATOM 888 O O . VAL A 1 109 ? 19.641 -0.169 -28.332 1.00 93.19 109 VAL A O 1
ATOM 891 N N . GLN A 1 110 ? 20.891 -1.767 -27.405 1.00 93.94 110 GLN A N 1
ATOM 892 C CA . GLN A 1 110 ? 20.732 -2.722 -28.488 1.00 93.94 110 GLN A CA 1
ATOM 893 C C . GLN A 1 110 ? 20.325 -4.082 -27.933 1.00 93.94 110 GLN A C 1
ATOM 895 O O . GLN A 1 110 ? 20.589 -4.407 -26.773 1.00 93.94 110 GLN A O 1
ATOM 900 N N . VAL A 1 111 ? 19.729 -4.919 -28.774 1.00 92.06 111 VAL A N 1
ATOM 901 C CA . VAL A 1 111 ? 19.454 -6.321 -28.440 1.00 92.06 111 VAL A CA 1
ATOM 902 C C . VAL A 1 111 ? 19.957 -7.252 -29.523 1.00 92.06 111 VAL A C 1
ATOM 904 O O . VAL A 1 111 ? 19.962 -6.916 -30.704 1.00 92.06 111 VAL A O 1
ATOM 907 N N . ALA A 1 112 ? 20.377 -8.447 -29.123 1.00 91.44 112 ALA A N 1
ATOM 908 C CA . ALA A 1 112 ? 20.698 -9.510 -30.065 1.00 91.44 112 ALA A CA 1
ATOM 909 C C . ALA A 1 112 ? 20.343 -10.878 -29.492 1.00 91.44 112 ALA A C 1
ATOM 911 O O . ALA A 1 112 ? 20.435 -11.109 -28.280 1.00 91.44 112 ALA A O 1
ATOM 912 N N . ARG A 1 113 ? 19.976 -11.793 -30.389 1.00 89.81 113 ARG A N 1
ATOM 913 C CA . ARG A 1 113 ? 19.701 -13.190 -30.073 1.00 89.81 113 ARG A CA 1
ATOM 914 C C . ARG A 1 113 ? 21.012 -13.944 -29.886 1.00 89.81 113 ARG A C 1
ATOM 916 O O . ARG A 1 113 ? 21.927 -13.813 -30.696 1.00 89.81 113 ARG A O 1
ATOM 923 N N . TYR A 1 114 ? 21.105 -14.750 -28.840 1.00 88.50 114 TYR A N 1
ATOM 924 C CA . TYR A 1 114 ? 22.194 -15.693 -28.635 1.00 88.50 114 TYR A CA 1
ATOM 925 C C . TYR A 1 114 ? 22.058 -16.871 -29.607 1.00 88.50 114 TYR A C 1
ATOM 927 O O . TYR A 1 114 ? 20.995 -17.481 -29.705 1.00 88.50 114 TYR A O 1
ATOM 935 N N . LEU A 1 115 ? 23.135 -17.185 -30.332 1.00 86.88 115 LEU A N 1
ATOM 936 C CA . LEU A 1 115 ? 23.159 -18.235 -31.361 1.00 86.88 115 LEU A CA 1
ATOM 937 C C . LEU A 1 115 ? 23.990 -19.463 -30.949 1.00 86.88 115 LEU A C 1
ATOM 939 O O . LEU A 1 115 ? 24.180 -20.370 -31.756 1.00 86.88 115 LEU A O 1
ATOM 943 N N . GLY A 1 116 ? 24.496 -19.503 -29.712 1.00 84.00 116 GLY A N 1
ATOM 944 C CA . GLY A 1 116 ? 25.440 -20.529 -29.257 1.00 84.00 116 GLY A CA 1
ATOM 945 C C . GLY A 1 116 ? 26.906 -20.142 -29.480 1.00 84.00 116 GLY A C 1
ATOM 946 O O . GLY A 1 116 ? 27.213 -19.180 -30.182 1.00 84.00 116 GLY A O 1
ATOM 947 N N . SER A 1 117 ? 27.831 -20.879 -28.852 1.00 81.50 117 SER A N 1
ATOM 948 C CA . SER A 1 117 ? 29.292 -20.719 -29.015 1.00 81.50 117 SER A CA 1
ATOM 949 C C . SER A 1 117 ? 29.794 -19.270 -28.895 1.00 81.50 117 SER A C 1
ATOM 951 O O . SER A 1 117 ? 30.645 -18.838 -29.672 1.00 81.50 117 SER A O 1
ATOM 953 N N . SER A 1 118 ? 29.237 -18.502 -27.950 1.00 77.00 118 SER A N 1
ATOM 954 C CA . SER A 1 118 ? 29.541 -17.073 -27.737 1.00 77.00 118 SER A CA 1
ATOM 955 C C . SER A 1 118 ? 29.204 -16.140 -28.915 1.00 77.00 118 SER A C 1
ATOM 957 O O . SER A 1 118 ? 29.617 -14.981 -28.911 1.00 77.00 118 SER A O 1
ATOM 959 N N . LYS A 1 119 ? 28.430 -16.603 -29.905 1.00 85.56 119 LYS A N 1
ATOM 960 C CA . LYS A 1 119 ? 27.971 -15.811 -31.054 1.00 85.56 119 LYS A CA 1
ATOM 961 C C . LYS A 1 119 ? 26.577 -15.230 -30.812 1.00 85.56 119 LYS A C 1
ATOM 963 O O . LYS A 1 119 ? 25.734 -15.837 -30.148 1.00 85.56 119 LYS A O 1
ATOM 968 N N . TYR A 1 120 ? 26.333 -14.066 -31.405 1.00 88.50 120 TYR A N 1
ATOM 969 C CA . TYR A 1 120 ? 25.044 -13.376 -31.388 1.00 88.50 120 TYR A CA 1
ATOM 970 C C . TYR A 1 120 ? 24.601 -13.052 -32.813 1.00 88.50 120 TYR A C 1
ATOM 972 O O . TYR A 1 120 ? 25.429 -12.977 -33.722 1.00 88.50 120 TYR A O 1
ATOM 980 N N . SER A 1 121 ? 23.297 -12.860 -32.998 1.00 89.00 121 SER A N 1
ATOM 981 C CA . SER A 1 121 ? 22.742 -12.294 -34.225 1.00 89.00 121 SER A CA 1
ATOM 982 C C . SER A 1 121 ? 23.246 -10.868 -34.456 1.00 89.00 121 SER A C 1
ATOM 984 O O . SER A 1 121 ? 23.862 -10.254 -33.580 1.00 89.00 121 SER A O 1
ATOM 986 N N . GLN A 1 122 ? 22.913 -10.305 -35.620 1.00 89.00 122 GLN A N 1
ATOM 987 C CA . GLN A 1 122 ? 23.018 -8.863 -35.819 1.00 89.00 122 GLN A CA 1
ATOM 988 C C . GLN A 1 122 ? 22.275 -8.134 -34.691 1.00 89.00 122 GLN A C 1
ATOM 990 O O . GLN A 1 122 ? 21.183 -8.548 -34.283 1.00 89.00 122 GLN A O 1
ATOM 995 N N . LYS A 1 123 ? 22.913 -7.087 -34.160 1.00 91.19 123 LYS A N 1
ATOM 996 C CA . LYS A 1 123 ? 22.341 -6.244 -33.115 1.00 91.19 123 LYS A CA 1
ATOM 997 C C . LYS A 1 123 ? 21.257 -5.357 -33.714 1.00 91.19 123 LYS A C 1
ATOM 999 O O . LYS A 1 123 ? 21.453 -4.772 -34.776 1.00 91.19 123 LYS A O 1
ATOM 1004 N N . VAL A 1 124 ? 20.146 -5.261 -33.003 1.00 91.88 124 VAL A N 1
ATOM 1005 C CA . VAL A 1 124 ? 19.032 -4.368 -33.308 1.00 91.88 124 VAL A CA 1
ATOM 1006 C C . VAL A 1 124 ? 19.149 -3.165 -32.392 1.00 91.88 124 VAL A C 1
ATOM 1008 O O . VAL A 1 124 ? 19.225 -3.343 -31.176 1.00 91.88 124 VAL A O 1
ATOM 1011 N N . ASP A 1 125 ? 19.194 -1.972 -32.972 1.00 92.19 125 ASP A N 1
ATOM 1012 C CA . ASP A 1 125 ? 19.207 -0.721 -32.220 1.00 92.19 125 ASP A CA 1
ATOM 1013 C C . ASP A 1 125 ? 17.800 -0.400 -31.706 1.00 92.19 125 ASP A C 1
ATOM 1015 O O . ASP A 1 125 ? 16.842 -0.432 -32.475 1.00 92.19 125 ASP A O 1
ATOM 1019 N N . LEU A 1 126 ? 17.684 -0.148 -30.404 1.00 92.06 126 LEU A N 1
ATOM 1020 C CA . LEU A 1 126 ? 16.444 0.225 -29.725 1.00 92.06 126 LEU A CA 1
ATOM 1021 C C . LEU A 1 126 ? 16.473 1.679 -29.242 1.00 92.06 126 LEU A C 1
ATOM 1023 O O . LEU A 1 126 ? 15.529 2.111 -28.579 1.00 92.06 126 LEU A O 1
ATOM 1027 N N . SER A 1 127 ? 17.564 2.410 -29.482 1.00 90.94 127 SER A N 1
ATOM 1028 C CA . SER A 1 127 ? 17.692 3.793 -29.046 1.00 90.94 127 SER A CA 1
ATOM 1029 C C . SER A 1 127 ? 16.628 4.665 -29.706 1.00 90.94 127 SER A C 1
ATOM 1031 O O . SER A 1 127 ? 16.482 4.687 -30.927 1.00 90.94 127 SER A O 1
ATOM 1033 N N . ALA A 1 128 ? 15.899 5.417 -28.883 1.00 92.00 128 ALA A N 1
ATOM 1034 C CA . ALA A 1 128 ? 14.855 6.324 -29.336 1.00 92.00 128 ALA A CA 1
ATOM 1035 C C . ALA A 1 128 ? 14.770 7.553 -28.407 1.00 92.00 128 ALA A C 1
ATOM 1037 O O . ALA A 1 128 ? 14.978 7.406 -27.193 1.00 92.00 128 ALA A O 1
ATOM 1038 N N . PRO A 1 129 ? 14.462 8.760 -28.926 1.00 91.62 129 PRO A N 1
ATOM 1039 C CA . PRO A 1 129 ? 14.304 9.971 -28.110 1.00 91.62 129 PRO A CA 1
ATOM 1040 C C . PRO A 1 129 ? 13.309 9.807 -26.952 1.00 91.62 129 PRO A C 1
ATOM 1042 O O . PRO A 1 129 ? 13.500 10.358 -25.867 1.00 91.62 129 PRO A O 1
ATOM 1045 N N . GLU A 1 130 ? 12.273 8.998 -27.156 1.00 92.75 130 GLU A N 1
ATOM 1046 C CA . GLU A 1 130 ? 11.251 8.645 -26.177 1.00 92.75 130 GLU A CA 1
ATOM 1047 C C . GLU A 1 130 ? 11.857 8.040 -24.907 1.00 92.75 130 GLU A C 1
ATOM 1049 O O . GLU A 1 130 ? 11.440 8.382 -23.795 1.00 92.75 130 GLU A O 1
ATOM 1054 N N . LEU A 1 131 ? 12.872 7.180 -25.057 1.00 94.75 131 LEU A N 1
ATOM 1055 C CA . LEU A 1 131 ? 13.549 6.540 -23.931 1.00 94.75 131 LEU A CA 1
ATOM 1056 C C . LEU A 1 131 ? 14.310 7.570 -23.093 1.00 94.75 131 LEU A C 1
ATOM 1058 O O . LEU A 1 131 ? 14.295 7.488 -21.865 1.00 94.75 131 LEU A O 1
ATOM 1062 N N . LEU A 1 132 ? 14.913 8.578 -23.723 1.00 95.81 132 LEU A N 1
ATOM 1063 C CA . LEU A 1 132 ? 15.630 9.644 -23.017 1.00 95.81 132 LEU A CA 1
ATOM 1064 C C . LEU A 1 132 ? 14.688 10.561 -22.224 1.00 95.81 132 LEU A C 1
ATOM 1066 O O . LEU A 1 132 ? 15.095 11.114 -21.207 1.00 95.81 132 LEU A O 1
ATOM 1070 N N . ASN A 1 133 ? 13.420 10.678 -22.634 1.00 95.88 133 ASN A N 1
ATOM 1071 C CA . ASN A 1 133 ? 12.407 11.465 -21.922 1.00 95.88 133 ASN A CA 1
ATOM 1072 C C . ASN A 1 133 ? 11.756 10.719 -20.735 1.00 95.88 133 ASN A C 1
ATOM 1074 O O . ASN A 1 133 ? 10.987 11.301 -19.967 1.00 95.88 133 ASN A O 1
ATOM 1078 N N . LEU A 1 134 ? 12.044 9.425 -20.555 1.00 96.06 134 LEU A N 1
ATOM 1079 C CA . LEU A 1 134 ? 11.421 8.615 -19.507 1.00 96.06 134 LEU A CA 1
ATOM 1080 C C . LEU A 1 134 ? 11.621 9.162 -18.071 1.00 96.06 134 LEU A C 1
ATOM 1082 O O . LEU A 1 134 ? 10.660 9.110 -17.296 1.00 96.06 134 LEU A O 1
ATOM 1086 N N . PRO A 1 135 ? 12.788 9.727 -17.690 1.00 96.31 135 PRO A N 1
ATOM 1087 C CA . PRO A 1 135 ? 12.967 10.336 -16.372 1.00 96.31 135 PRO A CA 1
ATOM 1088 C C . PRO A 1 135 ? 12.044 11.524 -16.106 1.00 96.31 135 PRO A C 1
ATOM 1090 O O . PRO A 1 135 ? 11.477 11.637 -15.019 1.00 96.31 135 PRO A O 1
ATOM 1093 N N . THR A 1 136 ? 11.834 12.383 -17.105 1.00 96.06 136 THR A N 1
ATOM 1094 C CA . THR A 1 136 ? 10.907 13.520 -17.009 1.00 96.06 136 THR A CA 1
ATOM 1095 C C . THR A 1 136 ? 9.487 13.028 -16.749 1.00 96.06 136 THR A C 1
ATOM 1097 O O . THR A 1 136 ? 8.866 13.430 -15.766 1.00 96.06 136 THR A O 1
ATOM 1100 N N . LEU A 1 137 ? 9.018 12.059 -17.545 1.00 96.06 137 LEU A N 1
ATOM 1101 C CA . LEU A 1 137 ? 7.698 11.444 -17.367 1.00 96.06 137 LEU A CA 1
ATOM 1102 C C . LEU A 1 137 ? 7.537 10.834 -15.969 1.00 96.06 137 LEU A C 1
ATOM 1104 O O . LEU A 1 137 ? 6.480 10.947 -15.347 1.00 96.06 137 LEU A O 1
ATOM 1108 N N . CYS A 1 138 ? 8.593 10.212 -15.441 1.00 96.25 138 CYS A N 1
ATOM 1109 C CA . CYS A 1 138 ? 8.557 9.619 -14.111 1.00 96.25 138 CYS A CA 1
ATOM 1110 C C . CYS A 1 138 ? 8.502 10.669 -12.989 1.00 96.25 138 CYS A C 1
ATOM 1112 O O . CYS A 1 138 ? 7.791 10.475 -11.999 1.00 96.25 138 CYS A O 1
ATOM 1114 N N . LYS A 1 139 ? 9.195 11.806 -13.140 1.00 95.69 139 LYS A N 1
ATOM 1115 C CA . LYS A 1 139 ? 9.127 12.951 -12.207 1.00 95.69 139 LYS A CA 1
ATOM 1116 C C . LYS A 1 139 ? 7.740 13.590 -12.188 1.00 95.69 139 LYS A C 1
ATOM 1118 O O . LYS A 1 139 ? 7.203 13.853 -11.105 1.00 95.69 139 LYS A O 1
ATOM 1123 N N . ASP A 1 140 ? 7.124 13.751 -13.353 1.00 95.00 140 ASP A N 1
ATOM 1124 C CA . ASP A 1 140 ? 5.757 14.262 -13.466 1.00 95.00 140 ASP A CA 1
ATOM 1125 C C . ASP A 1 140 ? 4.757 13.301 -12.815 1.00 95.00 140 ASP A C 1
ATOM 1127 O O . ASP A 1 140 ? 3.923 13.712 -11.998 1.00 95.00 140 ASP A O 1
ATOM 1131 N N . LYS A 1 141 ? 4.905 11.996 -13.077 1.00 95.88 141 LYS A N 1
ATOM 1132 C CA . LYS A 1 141 ? 4.076 10.956 -12.462 1.00 95.88 141 LYS A CA 1
ATOM 1133 C C . LYS A 1 141 ? 4.218 10.924 -10.944 1.00 95.88 141 LYS A C 1
ATOM 1135 O O . LYS A 1 141 ? 3.210 10.869 -10.240 1.00 95.88 141 LYS A O 1
ATOM 1140 N N . TYR A 1 142 ? 5.442 10.996 -10.423 1.00 95.44 142 TYR A N 1
ATOM 1141 C CA . TYR A 1 142 ? 5.686 11.060 -8.982 1.00 95.44 142 TYR A CA 1
ATOM 1142 C C . TYR A 1 142 ? 4.981 12.271 -8.360 1.00 95.44 142 TYR A C 1
ATOM 1144 O O . TYR A 1 142 ? 4.276 12.136 -7.360 1.00 95.44 142 TYR A O 1
ATOM 1152 N N . THR A 1 143 ? 5.078 13.440 -8.997 1.00 94.56 143 THR A N 1
ATOM 1153 C CA . THR A 1 143 ? 4.390 14.659 -8.547 1.00 94.56 143 THR A CA 1
ATOM 1154 C C . THR A 1 143 ? 2.870 14.481 -8.523 1.00 94.56 143 THR A C 1
ATOM 1156 O O . THR A 1 143 ? 2.211 14.890 -7.563 1.00 94.56 143 THR A O 1
ATOM 1159 N N . GLN A 1 144 ? 2.299 13.840 -9.545 1.00 94.38 144 GLN A N 1
ATOM 1160 C CA . GLN A 1 144 ? 0.874 13.513 -9.584 1.00 94.38 144 GLN A CA 1
ATOM 1161 C C . GLN A 1 144 ? 0.479 12.560 -8.446 1.00 94.38 144 GLN A C 1
ATOM 1163 O O . GLN A 1 144 ? -0.482 12.835 -7.728 1.00 94.38 144 GLN A O 1
ATOM 1168 N N . ILE A 1 145 ? 1.256 11.496 -8.217 1.00 94.38 145 ILE A N 1
ATOM 1169 C CA . ILE A 1 145 ? 1.031 10.535 -7.126 1.00 94.38 145 ILE A CA 1
ATOM 1170 C C . ILE A 1 145 ? 1.044 11.242 -5.764 1.00 94.38 145 ILE A C 1
ATOM 1172 O O . ILE A 1 145 ? 0.186 10.961 -4.922 1.00 94.38 145 ILE A O 1
ATOM 1176 N N . GLN A 1 146 ? 1.970 12.180 -5.541 1.00 93.69 146 GLN A N 1
ATOM 1177 C CA . GLN A 1 146 ? 2.026 12.959 -4.300 1.00 93.69 146 GLN A CA 1
ATOM 1178 C C . GLN A 1 146 ? 0.786 13.847 -4.124 1.00 93.69 146 GLN A C 1
ATOM 1180 O O . GLN A 1 146 ? 0.179 13.849 -3.049 1.00 93.69 146 GLN A O 1
ATOM 1185 N N . LYS A 1 147 ? 0.354 14.552 -5.179 1.00 94.44 147 LYS A N 1
ATOM 1186 C CA . LYS A 1 147 ? -0.866 15.382 -5.153 1.00 94.44 147 LYS A CA 1
ATOM 1187 C C . LYS A 1 147 ? -2.114 14.550 -4.857 1.00 94.44 147 LYS A C 1
ATOM 1189 O O . LYS A 1 147 ? -2.909 14.918 -3.990 1.00 94.44 147 LYS A O 1
ATOM 1194 N N . ASP A 1 148 ? -2.263 13.408 -5.521 1.00 92.88 148 ASP A N 1
ATOM 1195 C CA . ASP A 1 148 ? -3.399 12.509 -5.319 1.00 92.88 148 ASP A CA 1
ATOM 1196 C C . ASP A 1 148 ? -3.398 11.897 -3.916 1.00 92.88 148 ASP A C 1
ATOM 1198 O O . ASP A 1 148 ? -4.448 11.799 -3.275 1.00 92.88 148 ASP A O 1
ATOM 1202 N N . SER A 1 149 ? -2.222 11.537 -3.399 1.00 91.31 149 SER A N 1
ATOM 1203 C CA . SER A 1 149 ? -2.064 11.020 -2.036 1.00 91.31 149 SER A CA 1
ATOM 1204 C C . SER A 1 149 ? -2.450 12.067 -0.990 1.00 91.31 149 SER A C 1
ATOM 1206 O O . SER A 1 149 ? -3.212 11.763 -0.070 1.00 91.31 149 SER A O 1
ATOM 1208 N N . ALA A 1 150 ? -2.004 13.315 -1.161 1.00 92.81 150 ALA A N 1
ATOM 1209 C CA . ALA A 1 150 ? -2.379 14.425 -0.289 1.00 92.81 150 ALA A CA 1
ATOM 1210 C C . ALA A 1 150 ? -3.890 14.706 -0.337 1.00 92.81 150 ALA A C 1
ATOM 1212 O O . ALA A 1 150 ? -4.523 14.855 0.710 1.00 92.81 150 ALA A O 1
ATOM 1213 N N . LYS A 1 151 ? -4.494 14.696 -1.534 1.00 95.31 151 LYS A N 1
ATOM 1214 C CA . LYS A 1 151 ? -5.944 14.865 -1.712 1.00 95.31 151 LYS A CA 1
ATOM 1215 C C . LYS A 1 151 ? -6.734 13.764 -1.004 1.00 95.31 151 LYS A C 1
ATOM 1217 O O . LYS A 1 151 ? -7.664 14.067 -0.261 1.00 95.31 151 LYS A O 1
ATOM 1222 N N . ARG A 1 152 ? -6.347 12.495 -1.180 1.00 91.88 152 ARG A N 1
ATOM 1223 C CA . ARG A 1 152 ? -6.986 11.354 -0.498 1.00 91.88 152 ARG A CA 1
ATOM 1224 C C . ARG A 1 152 ? -6.841 11.445 1.017 1.00 91.88 152 ARG A C 1
ATOM 1226 O O . ARG A 1 152 ? -7.804 11.172 1.726 1.00 91.88 152 ARG A O 1
ATOM 1233 N N . ARG A 1 153 ? -5.666 11.842 1.518 1.00 89.31 153 ARG A N 1
ATOM 1234 C CA . ARG A 1 153 ? -5.439 12.054 2.955 1.00 89.31 153 ARG A CA 1
ATOM 1235 C C . ARG A 1 153 ? -6.362 13.140 3.502 1.00 89.31 153 ARG A C 1
ATOM 1237 O O . ARG A 1 153 ? -7.017 12.903 4.508 1.00 89.31 153 ARG A O 1
ATOM 1244 N N . LYS A 1 154 ? -6.465 14.281 2.814 1.00 91.38 154 LYS A N 1
ATOM 1245 C CA . LYS A 1 154 ? -7.361 15.377 3.205 1.00 91.38 154 LYS A CA 1
ATOM 1246 C C . LYS A 1 154 ? -8.825 14.925 3.254 1.00 91.38 154 LYS A C 1
ATOM 1248 O O . LYS A 1 154 ? -9.477 15.121 4.268 1.00 91.38 154 LYS A O 1
ATOM 1253 N N . GLN A 1 155 ? -9.297 14.232 2.216 1.00 92.50 155 GLN A N 1
ATOM 1254 C CA . GLN A 1 155 ? -10.664 13.697 2.173 1.00 92.50 155 GLN A CA 1
ATOM 1255 C C . GLN A 1 155 ? -10.953 12.690 3.293 1.00 92.50 155 GLN A C 1
ATOM 1257 O O . GLN A 1 155 ? -12.068 12.646 3.802 1.00 92.50 155 GLN A O 1
ATOM 1262 N N . ARG A 1 156 ? -9.974 11.857 3.672 1.00 88.56 156 ARG A N 1
ATOM 1263 C CA . ARG A 1 156 ? -10.121 10.951 4.823 1.00 88.56 156 ARG A CA 1
ATOM 1264 C C . ARG A 1 156 ? -10.232 11.731 6.128 1.00 88.56 156 ARG A C 1
ATOM 1266 O O . ARG A 1 156 ? -11.171 11.493 6.867 1.00 88.56 156 ARG A O 1
ATOM 1273 N N . MET A 1 157 ? -9.353 12.710 6.349 1.00 87.88 157 MET A N 1
ATOM 1274 C CA . MET A 1 157 ? -9.399 13.559 7.545 1.00 87.88 157 MET A CA 1
ATOM 1275 C C . MET A 1 157 ? -10.726 14.320 7.674 1.00 87.88 157 MET A C 1
ATOM 1277 O O . MET A 1 157 ? -11.262 14.417 8.771 1.00 87.88 157 MET A O 1
ATOM 1281 N N . GLU A 1 158 ? -11.269 14.834 6.567 1.00 90.81 158 GLU A N 1
ATOM 1282 C CA . GLU A 1 158 ? -12.581 15.500 6.545 1.00 90.81 158 GLU A CA 1
ATOM 1283 C C . GLU A 1 158 ? -13.707 14.531 6.935 1.00 90.81 158 GLU A C 1
ATOM 1285 O O . GLU A 1 158 ? -14.489 14.834 7.833 1.00 90.81 158 GLU A O 1
ATOM 1290 N N . LYS A 1 159 ? -13.738 13.328 6.346 1.00 90.19 159 LYS A N 1
ATOM 1291 C CA . LYS A 1 159 ? -14.725 12.292 6.697 1.00 90.19 159 LYS A CA 1
ATOM 1292 C C . LYS A 1 159 ? -14.607 11.825 8.145 1.00 90.19 159 LYS A C 1
ATOM 1294 O O . LYS A 1 159 ? -15.619 11.634 8.813 1.00 90.19 159 LYS A O 1
ATOM 1299 N N . ASP A 1 160 ? -13.387 11.647 8.639 1.00 88.50 160 ASP A N 1
ATOM 1300 C CA . ASP A 1 160 ? -13.148 11.251 10.026 1.00 88.50 160 ASP A CA 1
ATOM 1301 C C . ASP A 1 160 ? -13.620 12.350 10.992 1.00 88.50 160 ASP A C 1
ATOM 1303 O O . ASP A 1 160 ? -14.258 12.053 12.003 1.00 88.50 160 ASP A O 1
ATOM 1307 N N . ALA A 1 161 ? -13.390 13.625 10.657 1.00 90.50 161 ALA A N 1
ATOM 1308 C CA . ALA A 1 161 ? -13.886 14.759 11.435 1.00 90.50 161 ALA A CA 1
ATOM 1309 C C . ALA A 1 161 ? -15.423 14.840 11.439 1.00 90.50 161 ALA A C 1
ATOM 1311 O O . ALA A 1 161 ? -16.016 15.078 12.492 1.00 90.50 161 ALA A O 1
ATOM 1312 N N . GLU A 1 162 ? -16.076 14.596 10.299 1.00 92.56 162 GLU A N 1
ATOM 1313 C CA . GLU A 1 162 ? -17.540 14.515 10.198 1.00 92.56 162 GLU A CA 1
ATOM 1314 C C . GLU A 1 162 ? -18.110 13.383 11.065 1.00 92.56 162 GLU A C 1
ATOM 1316 O O . GLU A 1 162 ? -19.071 13.594 11.811 1.00 92.56 162 GLU A O 1
ATOM 1321 N N . LEU A 1 163 ? -17.493 12.197 11.027 1.00 91.94 163 LEU A N 1
ATOM 1322 C CA . LEU A 1 163 ? -17.885 11.058 11.860 1.00 91.94 163 LEU A CA 1
ATOM 1323 C C . LEU A 1 163 ? -17.736 11.376 13.350 1.00 91.94 163 LEU A C 1
ATOM 1325 O O . LEU A 1 163 ? -18.661 11.134 14.127 1.00 91.94 163 LEU A O 1
ATOM 1329 N N . VAL A 1 164 ? -16.601 11.955 13.754 1.00 94.44 164 VAL A N 1
ATOM 1330 C CA . VAL A 1 164 ? -16.369 12.394 15.138 1.00 94.44 164 VAL A CA 1
ATOM 1331 C C . VAL A 1 164 ? -17.434 13.401 15.561 1.00 94.44 164 VAL A C 1
ATOM 1333 O O . VAL A 1 164 ? -18.063 13.216 16.601 1.00 94.44 164 VAL A O 1
ATOM 1336 N N . ALA A 1 165 ? -17.690 14.431 14.752 1.00 94.56 165 ALA A N 1
ATOM 1337 C CA . ALA A 1 165 ? -18.697 15.445 15.048 1.00 94.56 165 ALA A CA 1
ATOM 1338 C C . ALA A 1 165 ? -20.105 14.842 15.182 1.00 94.56 165 ALA A C 1
ATOM 1340 O O . ALA A 1 165 ? -20.852 15.223 16.086 1.00 94.56 165 ALA A O 1
ATOM 1341 N N . SER A 1 166 ? -20.451 13.869 14.334 1.00 95.31 166 SER A N 1
ATOM 1342 C CA . SER A 1 166 ? -21.727 13.155 14.405 1.00 95.31 166 SER A CA 1
ATOM 1343 C C . SER A 1 166 ? -21.891 12.411 15.732 1.00 95.31 166 SER A C 1
ATOM 1345 O O . SER A 1 166 ? -22.925 12.553 16.383 1.00 95.31 166 SER A O 1
ATOM 1347 N N . VAL A 1 167 ? -20.871 11.663 16.171 1.00 96.00 167 VAL A N 1
ATOM 1348 C CA . VAL A 1 167 ? -20.915 10.917 17.443 1.00 96.00 167 VAL A CA 1
ATOM 1349 C C . VAL A 1 167 ? -20.943 11.863 18.640 1.00 96.00 167 VAL A C 1
ATOM 1351 O O . VAL A 1 167 ? -21.721 11.650 19.571 1.00 96.00 167 VAL A O 1
ATOM 1354 N N . LYS A 1 168 ? -20.156 12.947 18.606 1.00 96.56 168 LYS A N 1
ATOM 1355 C CA . LYS A 1 168 ? -20.201 13.996 19.635 1.00 96.56 168 LYS A CA 1
ATOM 1356 C C . LYS A 1 168 ? -21.609 14.576 19.767 1.00 96.56 168 LYS A C 1
ATOM 1358 O O . LYS A 1 168 ? -22.112 14.709 20.877 1.00 96.56 168 LYS A O 1
ATOM 1363 N N . LYS A 1 169 ? -22.266 14.877 18.642 1.00 96.62 169 LYS A N 1
ATOM 1364 C CA . LYS A 1 169 ? -23.625 15.435 18.619 1.00 96.62 169 LYS A CA 1
ATOM 1365 C C . LYS A 1 169 ? -24.668 14.459 19.166 1.00 96.62 169 LYS A C 1
ATOM 1367 O O . LYS A 1 169 ? -25.576 14.898 19.864 1.00 96.62 169 LYS A O 1
ATOM 1372 N N . SER A 1 170 ? -24.568 13.167 18.845 1.00 95.81 170 SER A N 1
ATOM 1373 C CA . SER A 1 170 ? -25.571 12.175 19.257 1.00 95.81 170 SER A CA 1
ATOM 1374 C C . SER A 1 170 ? -25.364 11.634 20.672 1.00 95.81 170 SER A C 1
ATOM 1376 O O . SER A 1 170 ? -26.335 11.237 21.307 1.00 95.81 170 SER A O 1
ATOM 1378 N N . THR A 1 171 ? -24.125 11.606 21.173 1.00 95.31 171 THR A N 1
ATOM 1379 C CA . THR A 1 171 ? -23.787 10.967 22.461 1.00 95.31 171 THR A CA 1
ATOM 1380 C C . THR A 1 171 ? -23.282 11.932 23.533 1.00 95.31 171 THR A C 1
ATOM 1382 O O . THR A 1 171 ? -23.270 11.572 24.708 1.00 95.31 171 THR A O 1
ATOM 1385 N N . GLY A 1 172 ? -22.823 13.131 23.158 1.00 96.25 172 GLY A N 1
ATOM 1386 C CA . GLY A 1 172 ? -22.146 14.069 24.061 1.00 96.25 172 GLY A CA 1
ATOM 1387 C C . GLY A 1 172 ? -20.736 13.639 24.492 1.00 96.25 172 GLY A C 1
ATOM 1388 O O . GLY A 1 172 ? -20.116 14.326 25.298 1.00 96.25 172 GLY A O 1
AT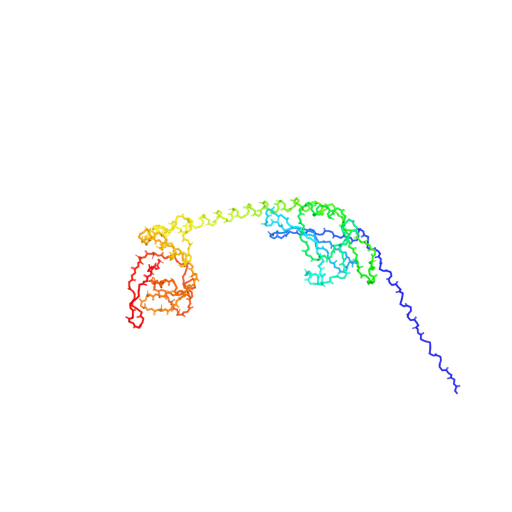OM 1389 N N . LEU A 1 173 ? -20.221 12.512 23.988 1.00 96.69 173 LEU A N 1
ATOM 1390 C CA . LEU A 1 173 ? -18.907 11.984 24.355 1.00 96.69 173 LEU A CA 1
ATOM 1391 C C . LEU A 1 173 ? -17.807 12.617 23.507 1.00 96.69 173 LEU A C 1
ATOM 1393 O O . LEU A 1 173 ? -17.990 12.839 22.315 1.00 96.69 173 LEU A O 1
ATOM 1397 N N . GLU A 1 174 ? -16.639 12.838 24.101 1.00 96.75 174 GLU A N 1
ATOM 1398 C CA . GLU A 1 174 ? -15.441 13.301 23.393 1.00 96.75 174 GLU A CA 1
ATOM 1399 C C . GLU A 1 174 ? -14.670 12.123 22.761 1.00 96.75 174 GLU A C 1
ATOM 1401 O O . GLU A 1 174 ? -14.715 11.008 23.297 1.00 96.75 174 GLU A O 1
ATOM 1406 N N . PR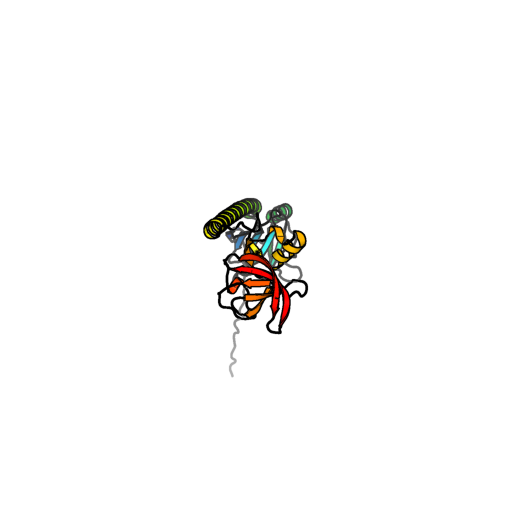O A 1 175 ? -13.949 12.325 21.638 1.00 96.50 175 PRO A N 1
ATOM 1407 C CA . PRO A 1 175 ? -13.099 11.289 21.064 1.00 96.50 175 PRO A CA 1
ATOM 1408 C C . PRO A 1 175 ? -11.949 10.958 22.018 1.00 96.50 175 PRO A C 1
ATOM 1410 O O . PRO A 1 175 ? -11.421 11.825 22.720 1.00 96.50 175 PRO A O 1
ATOM 1413 N N . MET A 1 176 ? -11.548 9.690 22.049 1.00 95.81 176 MET A N 1
ATOM 1414 C CA . MET A 1 176 ? -10.464 9.210 22.900 1.00 95.81 176 MET A CA 1
ATOM 1415 C C . MET A 1 176 ? -9.102 9.763 22.475 1.00 95.81 176 MET A C 1
ATOM 1417 O O . MET A 1 176 ? -8.279 10.058 23.344 1.00 95.81 176 MET A O 1
ATOM 1421 N N . PHE A 1 177 ? -8.893 9.926 21.167 1.00 92.50 177 PHE A N 1
ATOM 1422 C CA . PHE A 1 177 ? -7.657 10.422 20.565 1.00 92.50 177 PHE A CA 1
ATOM 1423 C C . PHE A 1 177 ? -7.939 11.622 19.658 1.00 92.50 177 PHE A C 1
ATOM 1425 O O . PHE A 1 177 ? -8.936 11.646 18.937 1.00 92.50 177 PHE A O 1
ATOM 1432 N N . SER A 1 178 ? -7.059 12.624 19.704 1.00 84.81 178 SER A N 1
ATOM 1433 C CA . SER A 1 178 ? -7.198 13.874 18.948 1.00 84.81 178 SER A CA 1
ATOM 1434 C C . SER A 1 178 ? -6.723 13.773 17.497 1.00 84.81 178 SER A C 1
ATOM 1436 O O . SER A 1 178 ? -7.136 14.581 16.670 1.00 84.81 178 SER A O 1
ATOM 1438 N N . ASP A 1 179 ? -5.857 12.809 17.188 1.00 79.50 179 ASP A N 1
ATOM 1439 C CA . ASP A 1 179 ? -5.265 12.591 15.871 1.00 79.50 179 ASP A CA 1
ATOM 1440 C C . ASP A 1 179 ? -6.046 11.544 15.061 1.00 79.50 179 ASP A C 1
ATOM 1442 O O . ASP A 1 179 ? -6.695 11.874 14.072 1.00 79.50 179 ASP A O 1
ATOM 1446 N N . SER A 1 180 ? -6.009 10.286 15.499 1.00 85.44 180 SER A N 1
ATOM 1447 C CA . SER A 1 180 ? -6.689 9.147 14.896 1.00 85.44 180 SER A CA 1
ATOM 1448 C C . SER A 1 180 ? -7.514 8.463 15.966 1.00 85.44 180 SER A C 1
ATOM 1450 O O . SER A 1 180 ? -7.000 7.682 16.768 1.00 85.44 180 SER A O 1
ATOM 1452 N N . ASN A 1 181 ? -8.821 8.714 15.939 1.00 92.31 181 ASN A N 1
ATOM 1453 C CA . ASN A 1 181 ? -9.768 8.064 16.839 1.00 92.31 181 ASN A CA 1
ATOM 1454 C C . ASN A 1 181 ? -10.197 6.662 16.356 1.00 92.31 181 ASN A C 1
ATOM 1456 O O . ASN A 1 181 ? -11.231 6.143 16.773 1.00 92.31 181 ASN A O 1
ATOM 1460 N N . GLN A 1 182 ? -9.407 6.072 15.459 1.00 92.75 182 GLN A N 1
ATOM 1461 C CA . GLN A 1 182 ? -9.483 4.686 15.013 1.00 92.75 182 GLN A CA 1
ATOM 1462 C C . GLN A 1 182 ? -8.201 3.989 15.483 1.00 92.75 182 GLN A C 1
ATOM 1464 O O . GLN A 1 182 ? -7.102 4.448 15.151 1.00 92.75 182 GLN A O 1
ATOM 1469 N N . LYS A 1 183 ? -8.340 2.938 16.297 1.00 94.62 183 LYS A N 1
ATOM 1470 C CA . LYS A 1 183 ? -7.233 2.162 16.883 1.00 94.62 183 LYS A CA 1
ATOM 1471 C C . LYS A 1 183 ? -7.612 0.696 16.955 1.00 94.62 183 LYS A C 1
ATOM 1473 O O . LYS A 1 183 ? -8.742 0.384 17.310 1.00 94.62 183 LYS A O 1
ATOM 1478 N N . ASN A 1 184 ? -6.688 -0.219 16.704 1.00 95.62 184 ASN A N 1
ATOM 1479 C CA . ASN A 1 184 ? -6.955 -1.615 17.036 1.00 95.62 184 ASN A CA 1
ATOM 1480 C C . ASN A 1 184 ? -6.878 -1.851 18.558 1.00 95.62 184 ASN A C 1
ATOM 1482 O O . ASN A 1 184 ? -6.306 -1.056 19.309 1.00 95.62 184 ASN A O 1
ATOM 1486 N N . PHE A 1 185 ? -7.449 -2.956 19.036 1.00 96.06 185 PHE A N 1
ATOM 1487 C CA . PHE A 1 185 ? -7.460 -3.267 20.467 1.00 96.06 185 PHE A CA 1
ATOM 1488 C C . PHE A 1 185 ? -6.065 -3.410 21.096 1.00 96.06 185 PHE A C 1
ATOM 1490 O O . PHE A 1 185 ? -5.896 -3.071 22.270 1.00 96.06 185 PHE A O 1
ATOM 1497 N N . ASN A 1 186 ? -5.052 -3.860 20.347 1.00 95.00 186 ASN A N 1
ATOM 1498 C CA . ASN A 1 186 ? -3.677 -3.912 20.847 1.00 95.00 186 ASN A CA 1
ATOM 1499 C C . ASN A 1 186 ? -3.167 -2.496 21.147 1.00 95.00 186 ASN A C 1
ATOM 1501 O O . ASN A 1 186 ? -2.676 -2.239 22.244 1.00 95.00 186 ASN A O 1
ATOM 1505 N N . GLU A 1 187 ? -3.331 -1.564 20.205 1.00 94.38 187 GLU A N 1
ATOM 1506 C CA . GLU A 1 187 ? -2.936 -0.158 20.359 1.00 94.38 187 GLU A CA 1
ATOM 1507 C C . GLU A 1 187 ? -3.648 0.524 21.530 1.00 94.38 187 GLU A C 1
ATOM 1509 O O . GLU A 1 187 ? -3.038 1.332 22.235 1.00 94.38 187 GLU A O 1
ATOM 1514 N N . LEU A 1 188 ? -4.920 0.192 21.770 1.00 94.31 188 LEU A N 1
ATOM 1515 C CA . LEU A 1 188 ? -5.665 0.698 22.924 1.00 94.31 188 LEU A CA 1
ATOM 1516 C C . LEU A 1 188 ? -5.051 0.224 24.235 1.00 94.31 188 LEU A C 1
ATOM 1518 O O . LEU A 1 188 ? -4.798 1.039 25.119 1.00 94.31 188 LEU A O 1
ATOM 1522 N N . VAL A 1 189 ? -4.765 -1.075 24.351 1.00 91.75 189 VAL A N 1
ATOM 1523 C CA . VAL A 1 189 ? -4.116 -1.623 25.547 1.00 91.75 189 VAL A CA 1
ATOM 1524 C C . VAL A 1 189 ? -2.758 -0.973 25.782 1.00 91.75 189 VAL A C 1
ATOM 1526 O O . VAL A 1 189 ? -2.485 -0.564 26.910 1.00 91.75 189 VAL A O 1
ATOM 1529 N N . TYR A 1 190 ? -1.935 -0.820 24.742 1.00 90.94 190 TYR A N 1
ATOM 1530 C CA . TYR A 1 190 ? -0.659 -0.116 24.872 1.00 90.94 190 TYR A CA 1
ATOM 1531 C C . TYR A 1 190 ? -0.859 1.334 25.320 1.00 90.94 190 TYR A C 1
ATOM 1533 O O . TYR A 1 190 ? -0.195 1.781 26.251 1.00 90.94 190 TYR A O 1
ATOM 1541 N N . SER A 1 191 ? -1.831 2.047 24.745 1.00 92.06 191 SER A N 1
ATOM 1542 C CA . SER A 1 191 ? -2.154 3.423 25.145 1.00 92.06 191 SER A CA 1
ATOM 1543 C C . SER A 1 191 ? -2.552 3.512 26.620 1.00 92.06 191 SER A C 1
ATOM 1545 O O . SER A 1 191 ? -2.106 4.414 27.328 1.00 92.06 191 SER A O 1
ATOM 1547 N N . PHE A 1 192 ? -3.332 2.548 27.113 1.00 92.25 192 PHE A N 1
ATOM 1548 C CA . PHE A 1 192 ? -3.717 2.483 28.520 1.00 92.25 192 PHE A CA 1
ATOM 1549 C C . PHE A 1 192 ? -2.544 2.173 29.450 1.00 92.25 192 PHE A C 1
ATOM 1551 O O . PHE A 1 192 ? -2.485 2.723 30.547 1.00 92.25 192 PHE A O 1
ATOM 1558 N N . GLN A 1 193 ? -1.608 1.325 29.021 1.00 88.50 193 GLN A N 1
ATOM 1559 C CA . GLN A 1 193 ? -0.393 1.022 29.779 1.00 88.50 193 GLN A CA 1
ATOM 1560 C C . GLN A 1 193 ? 0.553 2.224 29.848 1.00 88.50 193 GLN A C 1
ATOM 1562 O O . GLN A 1 193 ? 1.138 2.474 30.898 1.00 88.50 193 GLN A O 1
ATOM 1567 N N . THR A 1 194 ? 0.704 2.967 28.749 1.00 90.44 194 THR A N 1
ATOM 1568 C CA . THR A 1 194 ? 1.620 4.113 28.684 1.00 90.44 194 THR A CA 1
ATOM 1569 C C . THR A 1 194 ? 1.056 5.335 29.393 1.00 90.44 194 THR A C 1
ATOM 1571 O O . THR A 1 194 ? 1.760 5.974 30.169 1.00 90.44 194 THR A O 1
ATOM 1574 N N . ASN A 1 195 ? -0.208 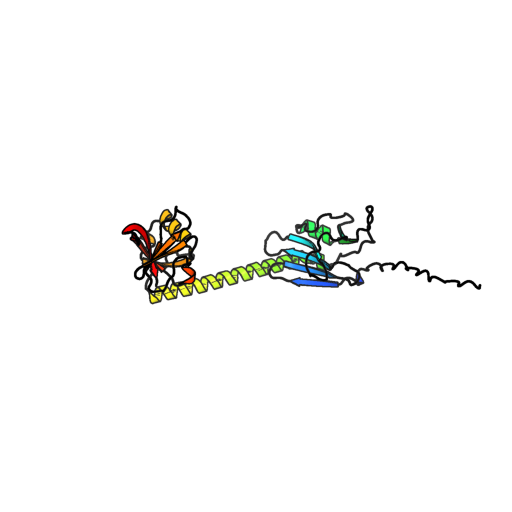5.665 29.133 1.00 89.50 195 ASN A N 1
ATOM 1575 C CA . ASN A 1 195 ? -0.763 6.947 29.545 1.00 89.50 195 ASN A CA 1
ATOM 1576 C C . ASN A 1 195 ? -1.709 6.809 30.758 1.00 89.50 195 ASN A C 1
ATOM 1578 O O . ASN A 1 195 ? -2.008 7.804 31.417 1.00 89.50 195 ASN A O 1
ATOM 1582 N N . GLY A 1 196 ? -2.190 5.600 31.071 1.00 90.00 196 GLY A N 1
ATOM 1583 C CA . GLY A 1 196 ? -3.175 5.337 32.123 1.00 90.00 196 GLY A CA 1
ATOM 1584 C C . GLY A 1 196 ? -4.633 5.433 31.648 1.00 90.00 196 GLY A C 1
ATOM 1585 O O . GLY A 1 196 ? -4.962 6.141 30.697 1.00 90.00 196 GLY A O 1
ATOM 1586 N N . PHE A 1 197 ? -5.543 4.729 32.331 1.00 90.50 197 PHE A N 1
ATOM 1587 C CA . PHE A 1 197 ? -6.955 4.611 31.926 1.00 90.50 197 PHE A CA 1
ATOM 1588 C C . PHE A 1 197 ? -7.777 5.898 32.108 1.00 90.50 197 PHE A C 1
ATOM 1590 O O . PHE A 1 197 ? -8.692 6.158 31.328 1.00 90.50 197 PHE A O 1
ATOM 1597 N N . ALA A 1 198 ? -7.467 6.698 33.134 1.00 90.12 198 ALA A N 1
ATOM 1598 C CA . ALA A 1 198 ? -8.324 7.796 33.589 1.00 90.12 198 ALA A CA 1
ATOM 1599 C C . ALA A 1 198 ? -8.606 8.837 32.494 1.00 90.12 198 ALA A C 1
ATOM 1601 O O . ALA A 1 198 ? -9.741 9.270 32.326 1.00 90.12 198 ALA A O 1
ATOM 1602 N N . GLN A 1 199 ? -7.605 9.189 31.683 1.00 90.25 199 GLN A N 1
ATOM 1603 C CA . GLN A 1 199 ? -7.775 10.199 30.630 1.00 90.25 199 GLN A CA 1
ATOM 1604 C C . GLN A 1 199 ? -8.640 9.732 29.450 1.00 90.25 199 GLN A C 1
ATOM 1606 O O . GLN A 1 199 ? -9.025 10.550 28.614 1.00 90.25 199 GLN A O 1
ATOM 1611 N N . HIS A 1 200 ? -8.890 8.427 29.336 1.00 93.88 200 HIS A N 1
ATOM 1612 C CA . HIS A 1 200 ? -9.649 7.830 28.241 1.00 93.88 200 HIS A CA 1
ATOM 1613 C C . HIS A 1 200 ? -11.090 7.516 28.653 1.00 93.88 200 HIS A C 1
ATOM 1615 O O . HIS A 1 200 ? -11.919 7.205 27.799 1.00 93.88 200 HIS A O 1
ATOM 1621 N N . GLN A 1 201 ? -11.392 7.560 29.953 1.00 94.31 201 GLN A N 1
ATOM 1622 C CA . GLN A 1 201 ? -12.691 7.176 30.491 1.00 94.31 201 GLN A CA 1
ATOM 1623 C C . GLN A 1 201 ? -13.804 8.090 29.968 1.00 94.31 201 GLN A C 1
ATOM 1625 O O . GLN A 1 201 ? -13.625 9.301 29.862 1.00 94.31 201 GLN A O 1
ATOM 1630 N N . ASN A 1 202 ? -14.964 7.506 29.648 1.00 95.31 202 ASN A N 1
ATOM 1631 C CA . ASN A 1 202 ? -16.104 8.206 29.046 1.00 95.31 202 ASN A CA 1
ATOM 1632 C C . ASN A 1 202 ? -15.772 8.923 27.724 1.00 95.31 202 ASN A C 1
ATOM 1634 O O . ASN A 1 202 ? -16.426 9.899 27.364 1.00 95.31 202 ASN A O 1
ATOM 1638 N N . LYS A 1 203 ? -14.791 8.413 26.978 1.00 97.12 203 LYS A N 1
ATOM 1639 C CA . LYS A 1 203 ? -14.508 8.825 25.602 1.00 97.12 203 LYS A CA 1
ATOM 1640 C C . LYS A 1 203 ? -14.809 7.694 24.635 1.00 97.12 203 LYS A C 1
ATOM 1642 O O . LYS A 1 203 ? -14.861 6.530 25.040 1.00 97.12 203 LYS A O 1
ATOM 1647 N N . PHE A 1 204 ? -15.020 8.028 23.368 1.00 97.62 204 PHE A N 1
ATOM 1648 C CA . PHE A 1 204 ? -15.333 7.037 22.340 1.00 97.62 204 PHE A CA 1
ATOM 1649 C C . PHE A 1 204 ? -14.175 6.811 21.369 1.00 97.62 204 PHE A C 1
ATOM 1651 O O . PHE A 1 204 ? -13.382 7.717 21.125 1.00 97.62 204 PHE A O 1
ATOM 1658 N N . VAL A 1 205 ? -14.101 5.617 20.787 1.00 96.81 205 VAL A N 1
ATOM 1659 C CA . VAL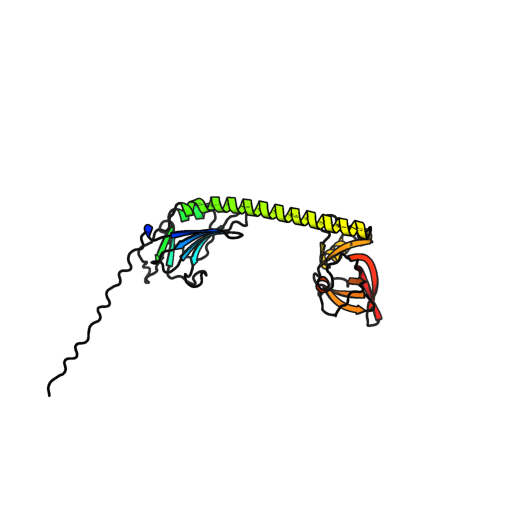 A 1 205 ? -13.087 5.221 19.804 1.00 96.81 205 VAL A CA 1
ATOM 1660 C C . VAL A 1 205 ? -13.656 4.180 18.842 1.00 96.81 205 VAL A C 1
ATOM 1662 O O . VAL A 1 205 ? -14.445 3.328 19.243 1.00 96.81 205 VAL A O 1
ATOM 1665 N N . TRP A 1 206 ? -13.271 4.226 17.571 1.00 95.62 206 TRP A N 1
ATOM 1666 C CA . TRP A 1 206 ? -13.534 3.129 16.637 1.00 95.62 206 TRP A CA 1
ATOM 1667 C C . TRP A 1 206 ? -12.432 2.095 16.737 1.00 95.62 206 TRP A C 1
ATOM 1669 O O . TRP A 1 206 ? -11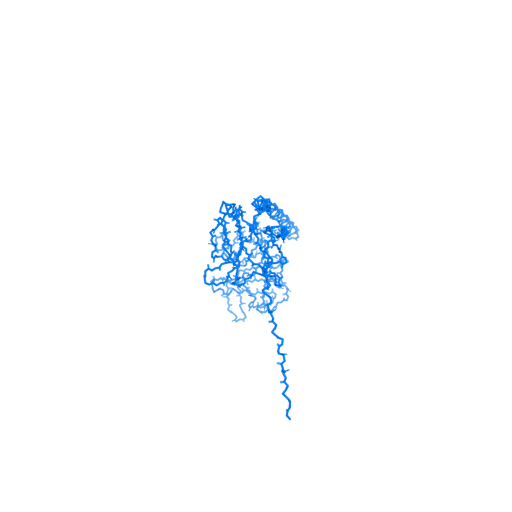.251 2.446 16.782 1.00 95.62 206 TRP A O 1
ATOM 1679 N N . THR A 1 207 ? -12.825 0.826 16.764 1.00 94.56 207 THR A N 1
ATOM 1680 C CA . THR A 1 207 ? -11.887 -0.254 17.046 1.00 94.56 207 THR A CA 1
ATOM 1681 C C . THR A 1 207 ? -11.806 -1.276 15.931 1.00 94.56 207 THR A C 1
ATOM 1683 O O . THR A 1 207 ? -12.823 -1.719 15.399 1.00 94.56 207 THR A O 1
ATOM 1686 N N . GLU A 1 208 ? -10.574 -1.638 15.591 1.00 94.12 208 GLU A N 1
ATOM 1687 C CA . GLU A 1 208 ? -10.253 -2.830 14.808 1.00 94.12 208 GLU A CA 1
ATOM 1688 C C . GLU A 1 208 ? -9.794 -3.960 15.741 1.00 94.12 208 GLU A C 1
ATOM 1690 O O . GLU A 1 208 ? -9.417 -3.729 16.893 1.00 94.12 208 GLU A O 1
ATOM 1695 N N . ASP A 1 209 ? -9.800 -5.196 15.245 1.00 93.94 209 ASP A N 1
ATOM 1696 C CA . ASP A 1 209 ? -9.613 -6.380 16.089 1.00 93.94 209 ASP A CA 1
ATOM 1697 C C . ASP A 1 209 ? -8.203 -6.512 16.673 1.00 93.94 209 ASP A C 1
ATOM 1699 O O . ASP A 1 209 ? -8.038 -6.923 17.820 1.00 93.94 209 ASP A O 1
ATOM 1703 N N . GLY A 1 210 ? -7.172 -6.184 15.889 1.00 93.56 210 GLY A N 1
ATOM 1704 C CA . GLY A 1 210 ? -5.797 -6.543 16.232 1.00 93.56 210 GLY A CA 1
ATOM 1705 C C . GLY A 1 210 ? -5.663 -8.058 16.421 1.00 93.56 210 GLY A C 1
ATOM 1706 O O . GLY A 1 210 ? -6.087 -8.835 15.569 1.00 93.56 210 GLY A O 1
ATOM 1707 N N . ASP A 1 211 ? -5.120 -8.479 17.561 1.00 93.88 211 ASP A N 1
ATOM 1708 C CA . ASP A 1 211 ? -4.951 -9.894 17.911 1.00 93.88 211 ASP A CA 1
ATOM 1709 C C . ASP A 1 211 ? -6.142 -10.480 18.681 1.00 93.88 211 ASP A C 1
ATOM 1711 O O . ASP A 1 211 ? -6.016 -11.553 19.273 1.00 93.88 211 ASP A O 1
ATOM 1715 N N . TYR A 1 212 ? -7.276 -9.785 18.750 1.00 96.50 212 TYR A N 1
ATOM 1716 C CA . TYR A 1 212 ? -8.413 -10.198 19.566 1.00 96.50 212 TYR A CA 1
ATOM 1717 C C . TYR A 1 212 ? -9.479 -10.929 18.759 1.00 96.50 212 TYR A C 1
ATOM 1719 O O . TYR A 1 212 ? -9.762 -10.601 17.612 1.00 96.50 212 TYR A O 1
ATOM 1727 N N . LYS A 1 213 ? -10.138 -11.888 19.409 1.00 96.81 213 LYS A N 1
ATOM 1728 C CA . LYS A 1 213 ? -11.367 -12.521 18.919 1.00 96.81 213 LYS A CA 1
ATOM 1729 C C . LYS A 1 213 ? -12.354 -12.723 20.053 1.00 96.81 213 LYS A C 1
ATOM 1731 O O . LYS A 1 213 ? -11.947 -12.803 21.215 1.00 96.81 213 LYS A O 1
ATOM 1736 N N . VAL A 1 214 ? -13.630 -12.871 19.714 1.00 96.00 214 VAL A N 1
ATOM 1737 C CA . VAL A 1 214 ? -14.661 -13.267 20.675 1.00 96.00 214 VAL A CA 1
ATOM 1738 C C . VAL A 1 214 ? -14.305 -14.637 21.241 1.00 96.00 214 VAL A C 1
ATOM 1740 O O . VAL A 1 214 ? -14.088 -15.598 20.508 1.00 96.00 214 VAL A O 1
ATOM 1743 N N . SER A 1 215 ? -14.229 -14.707 22.560 1.00 93.94 215 SER A N 1
ATOM 1744 C CA . SER A 1 215 ? -13.904 -15.915 23.324 1.00 93.94 215 SER A CA 1
ATOM 1745 C C . SER A 1 215 ? -15.061 -16.396 24.186 1.00 93.94 215 SER A C 1
ATOM 1747 O O . SER A 1 215 ? -15.078 -17.556 24.572 1.00 93.94 215 SER A O 1
ATOM 1749 N N . GLN A 1 216 ? -15.996 -15.499 24.497 1.00 92.19 216 GLN A N 1
ATOM 1750 C CA . GLN A 1 216 ? -17.169 -15.788 25.301 1.00 92.19 216 GLN A CA 1
ATOM 1751 C C . GLN A 1 216 ? -18.274 -14.792 24.952 1.00 92.19 216 GLN A C 1
ATOM 1753 O O . GLN A 1 216 ? -18.009 -13.594 24.794 1.00 92.19 216 GLN A O 1
ATOM 1758 N N . VAL A 1 217 ? -19.508 -15.285 24.891 1.00 91.38 217 VAL A N 1
ATOM 1759 C CA . VAL A 1 217 ? -20.732 -14.488 24.742 1.00 91.38 217 VAL A CA 1
ATOM 1760 C C . VAL A 1 217 ? -21.641 -14.788 25.931 1.00 91.38 217 VAL A C 1
ATOM 1762 O O . VAL A 1 217 ? -22.000 -15.941 26.149 1.00 91.38 217 VAL A O 1
ATOM 1765 N N . LEU A 1 218 ? -21.989 -13.776 26.729 1.00 87.56 218 LEU A N 1
ATOM 1766 C CA . LEU A 1 218 ? -22.834 -13.949 27.915 1.00 87.56 218 LEU A CA 1
ATOM 1767 C C . LEU A 1 218 ? -23.626 -12.672 28.218 1.00 87.56 218 LEU A C 1
ATOM 1769 O O . LEU A 1 218 ? -23.023 -11.626 28.443 1.00 87.56 218 LEU A O 1
ATOM 1773 N N . ASP A 1 219 ? -24.956 -12.768 28.258 1.00 84.81 219 ASP A N 1
ATOM 1774 C CA . ASP A 1 219 ? -25.882 -11.730 28.747 1.00 84.81 219 ASP A CA 1
ATOM 1775 C C . ASP A 1 219 ? -25.561 -10.299 28.274 1.00 84.81 219 ASP A C 1
ATOM 1777 O O . ASP A 1 219 ? -25.335 -9.384 29.072 1.00 84.81 219 ASP A O 1
ATOM 1781 N N . GLY A 1 220 ? -25.491 -10.101 26.953 1.00 88.06 220 GLY A N 1
ATOM 1782 C CA . GLY A 1 220 ? -25.202 -8.790 26.355 1.00 88.06 220 GLY A CA 1
ATOM 1783 C C . GLY A 1 220 ? -23.757 -8.314 26.556 1.00 88.06 220 GLY A C 1
ATOM 1784 O O . GLY A 1 220 ? -23.460 -7.119 26.471 1.00 88.06 220 GLY A O 1
ATOM 1785 N N . LYS A 1 221 ? -22.839 -9.234 26.870 1.00 91.25 221 LYS A N 1
ATOM 1786 C CA . LYS A 1 221 ? -21.406 -8.971 27.008 1.00 91.25 221 LYS A CA 1
ATOM 1787 C C . LYS A 1 221 ? -20.606 -9.954 26.165 1.00 91.25 221 LYS A C 1
ATOM 1789 O O . LYS A 1 221 ? -20.826 -11.163 26.212 1.00 91.25 221 LYS A O 1
ATOM 1794 N N . LEU A 1 222 ? -19.640 -9.422 25.427 1.00 93.50 222 LEU A N 1
ATOM 1795 C CA . LEU A 1 222 ? -18.682 -10.186 24.637 1.00 93.50 222 LEU A CA 1
ATOM 1796 C C . LEU A 1 222 ? -17.312 -10.046 25.275 1.00 93.50 222 LEU A C 1
ATOM 1798 O O . LEU A 1 222 ? -16.805 -8.930 25.380 1.00 93.50 222 LEU A O 1
ATOM 1802 N N . MET A 1 223 ? -16.695 -11.154 25.670 1.00 93.81 223 MET A N 1
ATOM 1803 C CA . MET A 1 223 ? -15.297 -11.137 26.085 1.00 93.81 223 MET A CA 1
ATOM 1804 C C . MET A 1 223 ? -14.420 -11.454 24.881 1.00 93.81 223 MET A C 1
ATOM 1806 O O . MET A 1 223 ? -14.504 -12.535 24.294 1.00 93.81 223 MET A O 1
ATOM 1810 N N . LEU A 1 224 ? -13.551 -10.520 24.531 1.00 95.12 224 LEU A N 1
ATOM 1811 C CA . LEU A 1 224 ? -12.495 -10.690 23.559 1.00 95.12 224 LEU A CA 1
ATOM 1812 C C . LEU A 1 224 ? -11.196 -11.076 24.265 1.00 95.12 224 LEU A C 1
ATOM 1814 O O . LEU A 1 224 ? -10.785 -10.434 25.234 1.00 95.12 224 LEU A O 1
ATOM 1818 N N . THR A 1 225 ? -10.508 -12.083 23.744 1.00 94.50 225 THR A N 1
ATOM 1819 C CA . THR A 1 225 ? -9.167 -12.455 24.210 1.00 94.50 225 THR A CA 1
ATOM 1820 C C . THR A 1 225 ? -8.174 -12.335 23.079 1.00 94.50 225 THR A C 1
ATOM 1822 O O . THR A 1 225 ? -8.475 -12.725 21.949 1.00 94.50 225 THR A O 1
ATOM 1825 N N . SER A 1 226 ? -6.985 -11.842 23.407 1.00 93.94 226 SER A N 1
ATOM 1826 C CA . SER A 1 226 ? -5.877 -11.812 22.468 1.00 93.94 226 SER A CA 1
ATOM 1827 C C . SER A 1 226 ? -5.298 -13.213 22.246 1.00 93.94 226 SER A C 1
ATOM 1829 O O . SER A 1 226 ? -5.273 -14.033 23.165 1.00 93.94 226 SER A O 1
ATOM 1831 N N . TYR A 1 227 ? -4.766 -13.473 21.052 1.00 91.94 227 TYR A N 1
ATOM 1832 C CA . TYR A 1 227 ? -3.865 -14.608 20.818 1.00 91.94 227 TYR A CA 1
ATOM 1833 C C . TYR A 1 227 ? -2.574 -14.513 21.651 1.00 91.94 227 TYR A C 1
ATOM 1835 O O . TYR A 1 227 ? -1.946 -15.529 21.946 1.00 91.94 227 TYR A O 1
ATOM 1843 N N . SER A 1 228 ? -2.186 -13.302 22.057 1.00 88.38 228 SER A N 1
ATOM 1844 C CA . SER A 1 228 ? -1.076 -13.057 22.972 1.00 88.38 228 SER A CA 1
ATOM 1845 C C . SER A 1 228 ? -1.529 -13.183 24.424 1.00 88.38 228 SER A C 1
ATOM 1847 O O . SER A 1 228 ? -2.427 -12.478 24.880 1.00 88.38 228 SER A O 1
ATOM 1849 N N . THR A 1 229 ? -0.831 -14.005 25.204 1.00 81.88 229 THR A N 1
ATOM 1850 C CA . THR A 1 229 ? -1.093 -14.169 26.644 1.00 81.88 229 THR A CA 1
ATOM 1851 C C . THR A 1 229 ? -0.701 -12.950 27.484 1.00 81.88 229 THR A C 1
ATOM 1853 O O . THR A 1 229 ? -1.011 -12.901 28.671 1.00 81.88 229 THR A O 1
ATOM 1856 N N . ARG A 1 230 ? -0.009 -11.966 26.890 1.00 84.50 230 ARG A N 1
ATOM 1857 C CA . ARG A 1 230 ? 0.470 -10.755 27.579 1.00 84.50 230 ARG A CA 1
ATOM 1858 C C . ARG A 1 230 ? -0.531 -9.603 27.562 1.00 84.50 230 ARG A C 1
ATOM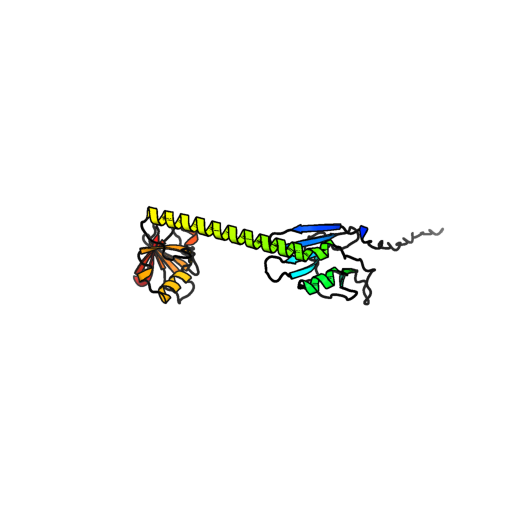 1860 O O . ARG A 1 230 ? -0.296 -8.602 28.234 1.00 84.50 230 ARG A O 1
ATOM 1867 N N . LEU A 1 231 ? -1.601 -9.708 26.776 1.00 89.00 231 LEU A N 1
ATOM 1868 C CA . LEU A 1 231 ? -2.609 -8.660 26.668 1.00 89.00 231 LEU A CA 1
ATOM 1869 C C . LEU A 1 231 ? -3.851 -9.029 27.499 1.00 89.00 231 LEU A C 1
ATOM 1871 O O . LEU A 1 231 ? -4.269 -10.189 27.492 1.00 89.00 231 LEU A O 1
ATOM 1875 N N . PRO A 1 232 ? -4.433 -8.073 28.246 1.00 90.88 232 PRO A N 1
ATOM 1876 C CA . PRO A 1 232 ? -5.596 -8.333 29.079 1.00 90.88 232 PRO A CA 1
ATOM 1877 C C . PRO A 1 232 ? -6.833 -8.608 28.213 1.00 90.88 232 PRO A C 1
ATOM 1879 O O . PRO A 1 232 ? -6.932 -8.095 27.098 1.00 90.88 232 PRO A O 1
ATOM 1882 N N . PRO A 1 233 ? -7.815 -9.373 28.718 1.00 93.50 233 PRO A N 1
ATOM 1883 C CA . PRO A 1 233 ? -9.080 -9.545 28.020 1.00 93.50 233 PRO A CA 1
ATOM 1884 C C . PRO A 1 233 ? -9.837 -8.215 27.932 1.00 93.50 233 PRO A C 1
ATOM 1886 O O . PRO A 1 233 ? -9.762 -7.368 28.832 1.00 93.50 233 PRO A O 1
ATOM 1889 N N . ILE A 1 234 ? -10.636 -8.068 26.880 1.00 95.12 234 ILE A N 1
ATOM 1890 C CA . ILE A 1 234 ? -11.501 -6.911 26.644 1.00 95.12 234 ILE A CA 1
ATOM 1891 C C . ILE A 1 234 ? -12.950 -7.365 26.726 1.00 95.12 234 ILE A C 1
ATOM 1893 O O . ILE A 1 234 ? -13.300 -8.391 26.165 1.00 95.12 234 ILE A O 1
ATOM 1897 N N . THR A 1 235 ? -13.805 -6.606 27.393 1.00 95.06 235 THR A N 1
ATOM 1898 C CA . THR A 1 235 ? -15.242 -6.871 27.440 1.00 95.06 235 THR A CA 1
ATOM 1899 C C . THR A 1 235 ? -15.989 -5.774 26.710 1.00 95.06 235 THR A C 1
ATOM 1901 O O . THR A 1 235 ? -15.810 -4.597 27.015 1.00 95.06 235 THR A O 1
ATOM 1904 N N . ILE A 1 236 ? -16.853 -6.152 25.775 1.00 96.06 236 ILE A N 1
ATOM 1905 C CA . ILE A 1 236 ? -17.745 -5.238 25.065 1.00 96.06 236 ILE A CA 1
ATOM 1906 C C . ILE A 1 236 ? -19.174 -5.496 25.526 1.00 96.06 236 ILE A C 1
ATOM 1908 O O . ILE A 1 236 ? -19.693 -6.596 25.360 1.00 96.06 236 ILE A O 1
ATOM 1912 N N . ILE A 1 237 ? -19.812 -4.475 26.090 1.00 95.38 237 ILE A N 1
ATOM 1913 C CA . ILE A 1 237 ? -21.243 -4.471 26.400 1.00 95.38 237 ILE A CA 1
ATOM 1914 C C . ILE A 1 237 ? -21.993 -4.111 25.115 1.00 95.38 237 ILE A C 1
ATOM 1916 O O . ILE A 1 237 ? -21.803 -3.020 24.575 1.00 95.38 237 ILE A O 1
ATOM 1920 N N . THR A 1 238 ? -22.815 -5.027 24.611 1.00 95.44 238 THR A N 1
ATOM 1921 C CA . THR A 1 238 ? -23.530 -4.894 23.337 1.00 95.44 238 THR A CA 1
ATOM 1922 C C . THR A 1 238 ? -24.757 -5.803 23.299 1.00 95.44 238 THR A C 1
ATOM 1924 O O . THR A 1 238 ? -24.756 -6.890 23.867 1.00 95.44 238 THR A O 1
ATOM 1927 N N . ASN A 1 239 ? -25.791 -5.372 22.576 1.00 93.56 239 ASN A N 1
ATOM 1928 C CA . ASN A 1 239 ? -26.972 -6.190 22.284 1.00 93.56 239 ASN A CA 1
ATOM 1929 C C . ASN A 1 239 ? -26.887 -6.876 20.910 1.00 93.56 239 ASN A C 1
ATOM 1931 O O . ASN A 1 239 ? -27.863 -7.474 20.460 1.00 93.56 239 ASN A O 1
ATOM 1935 N N . LEU A 1 240 ? -25.755 -6.750 20.210 1.00 94.75 240 LEU A N 1
ATOM 1936 C CA . LEU A 1 240 ? -25.571 -7.368 18.906 1.00 94.75 240 LEU A CA 1
ATOM 1937 C C . LEU A 1 240 ? -25.315 -8.872 19.054 1.00 94.75 240 LEU A C 1
ATOM 1939 O O . LEU A 1 240 ? -24.559 -9.285 19.939 1.00 94.75 240 LEU A O 1
ATOM 1943 N N . PRO A 1 241 ? -25.916 -9.697 18.180 1.00 93.62 241 PRO A N 1
ATOM 1944 C CA . PRO A 1 241 ? -25.690 -11.131 18.199 1.00 93.62 241 PRO A CA 1
ATOM 1945 C C . PRO A 1 241 ? -24.236 -11.447 17.853 1.00 93.62 241 PRO A C 1
ATOM 1947 O O . PRO A 1 241 ? -23.631 -10.822 16.978 1.00 93.62 241 PRO A O 1
ATOM 1950 N N . ALA A 1 242 ? -23.684 -12.445 18.539 1.00 93.88 242 ALA A N 1
ATOM 1951 C CA . ALA A 1 242 ? -22.300 -12.835 18.380 1.00 93.88 242 ALA A CA 1
ATOM 1952 C C . ALA A 1 242 ? -22.077 -14.338 18.569 1.00 93.88 242 ALA A C 1
ATOM 1954 O O . ALA A 1 242 ? -22.799 -14.992 19.316 1.00 93.88 242 ALA A O 1
ATOM 1955 N N . ILE A 1 243 ? -21.049 -14.862 17.907 1.00 93.50 243 ILE A N 1
ATOM 1956 C CA . ILE A 1 243 ? -20.596 -16.248 17.973 1.00 93.50 243 ILE A CA 1
ATOM 1957 C C . ILE A 1 243 ? -19.137 -16.252 18.438 1.00 93.50 243 ILE A C 1
ATOM 1959 O O . ILE A 1 243 ? -18.345 -15.384 18.068 1.00 93.50 243 ILE A O 1
ATOM 1963 N N . GLU A 1 244 ? -18.767 -17.226 19.259 1.00 93.44 244 GLU A N 1
ATOM 1964 C CA . GLU A 1 244 ? -17.379 -17.416 19.673 1.00 93.44 244 GLU A CA 1
ATOM 1965 C C . GLU A 1 244 ? -16.461 -17.697 18.475 1.00 93.44 244 GLU A C 1
ATOM 1967 O O . GLU A 1 244 ? -16.837 -18.329 17.491 1.00 93.44 244 GLU A O 1
ATOM 1972 N N . GLY A 1 245 ? -15.230 -17.202 18.551 1.00 93.38 245 GLY A N 1
ATOM 1973 C CA . GLY A 1 245 ? -14.228 -17.319 17.498 1.00 93.38 245 GLY A CA 1
ATOM 1974 C C . GLY A 1 245 ? -14.256 -16.200 16.457 1.00 93.38 245 GLY A C 1
ATOM 1975 O O . GLY A 1 245 ? -13.261 -16.031 15.754 1.00 93.38 245 GLY A O 1
ATOM 1976 N N . GLN A 1 246 ? -15.333 -15.416 16.371 1.00 94.94 246 GLN A N 1
ATOM 1977 C CA . GLN A 1 246 ? -15.436 -14.342 15.383 1.00 94.94 246 GLN A CA 1
ATOM 1978 C C . GLN A 1 246 ? -14.681 -13.068 15.800 1.00 94.94 246 GLN A C 1
ATOM 1980 O O . GLN A 1 246 ? -14.407 -12.829 16.978 1.00 94.94 246 GLN A O 1
ATOM 1985 N N . PHE A 1 247 ? -14.400 -12.217 14.819 1.00 95.50 247 PHE A N 1
ATOM 1986 C CA . PHE A 1 247 ? -13.799 -10.900 15.014 1.00 95.50 247 PHE A CA 1
ATOM 1987 C C . PHE A 1 247 ? -14.860 -9.833 15.324 1.00 95.50 247 PHE A C 1
ATOM 1989 O O . PHE A 1 247 ? -15.958 -9.871 14.766 1.00 95.50 247 PHE A O 1
ATOM 1996 N N . TRP A 1 248 ? -14.536 -8.862 16.183 1.00 95.25 248 TRP A N 1
ATOM 1997 C CA . TRP A 1 248 ? -15.423 -7.742 16.518 1.00 95.25 248 TRP A CA 1
ATOM 1998 C C . TRP A 1 248 ? -15.789 -6.915 15.282 1.00 95.25 248 TRP A C 1
ATOM 2000 O O . TRP A 1 248 ? -16.960 -6.589 15.100 1.00 95.25 248 TRP A O 1
ATOM 2010 N N . SER A 1 249 ? -14.837 -6.670 14.380 1.00 93.75 249 SER A N 1
ATOM 2011 C CA . SER A 1 249 ? -15.068 -5.911 13.140 1.00 93.75 249 SER A CA 1
ATOM 2012 C C . SER A 1 249 ? -16.099 -6.541 12.192 1.00 93.75 249 SER A C 1
ATOM 2014 O O . SER A 1 249 ? -16.616 -5.859 11.297 1.00 93.75 249 SER A O 1
ATOM 2016 N N . SER A 1 250 ? -16.394 -7.835 12.375 1.00 93.81 250 SER A N 1
ATOM 2017 C CA . SER A 1 250 ? -17.443 -8.567 11.651 1.00 93.81 250 SER A CA 1
ATOM 2018 C C . SER A 1 250 ? -18.821 -8.439 12.312 1.00 93.81 250 SER A C 1
ATOM 2020 O O . SER A 1 250 ? -19.830 -8.668 11.655 1.00 93.81 250 SER A O 1
ATOM 2022 N N . ILE A 1 251 ? -18.868 -8.055 13.590 1.00 93.56 251 ILE A N 1
ATOM 2023 C CA . ILE A 1 251 ? -20.093 -7.830 14.374 1.00 93.56 251 ILE A CA 1
ATOM 2024 C C . ILE A 1 251 ? -20.523 -6.375 14.245 1.00 93.56 251 ILE A C 1
ATOM 2026 O O . ILE A 1 251 ? -21.688 -6.073 14.001 1.00 93.56 251 ILE A O 1
ATOM 2030 N N . SER A 1 252 ? -19.574 -5.459 14.435 1.00 93.12 252 SER A N 1
ATOM 2031 C CA . SER A 1 252 ? -19.837 -4.032 14.446 1.00 93.12 252 SER A CA 1
ATOM 2032 C C . SER A 1 252 ? -18.614 -3.236 14.030 1.00 93.12 252 SER A C 1
ATOM 2034 O O . SER A 1 252 ? -17.474 -3.562 14.345 1.00 93.12 252 SER A O 1
ATOM 2036 N N . ARG A 1 253 ? -18.888 -2.128 13.347 1.00 91.50 253 ARG A N 1
ATOM 2037 C CA . ARG A 1 253 ? -17.921 -1.060 13.064 1.00 91.50 253 ARG A CA 1
ATOM 2038 C C . ARG A 1 253 ? -18.334 0.252 13.731 1.00 91.50 253 ARG A C 1
ATOM 2040 O O . ARG A 1 253 ? -17.838 1.315 13.368 1.00 91.50 253 ARG A O 1
ATOM 2047 N N . ALA A 1 254 ? -19.285 0.185 14.663 1.00 93.69 254 ALA A N 1
ATOM 2048 C CA . ALA A 1 254 ? -19.736 1.326 15.443 1.00 93.69 254 ALA A CA 1
ATOM 2049 C C . ALA A 1 254 ? -18.652 1.746 16.453 1.00 93.69 254 ALA A C 1
ATOM 2051 O O . ALA A 1 254 ? -17.829 0.918 16.862 1.00 93.69 254 ALA A O 1
ATOM 2052 N N . PRO A 1 255 ? -18.632 3.023 16.865 1.00 95.88 255 PRO A N 1
ATOM 2053 C CA . PRO A 1 255 ? -17.716 3.468 17.899 1.00 95.88 255 PRO A CA 1
ATOM 2054 C C . PRO A 1 255 ? -18.050 2.805 19.240 1.00 95.88 255 PRO A C 1
ATOM 2056 O O . PRO A 1 255 ? -19.196 2.483 19.552 1.00 95.88 255 PRO A O 1
ATOM 2059 N N . LEU A 1 256 ? -17.020 2.635 20.055 1.00 97.56 256 LEU A N 1
ATOM 2060 C CA . LEU A 1 256 ? -17.094 2.095 21.399 1.00 97.56 256 LEU A CA 1
ATOM 2061 C C . LEU A 1 256 ? -16.796 3.194 22.412 1.00 97.56 256 LEU A C 1
ATOM 2063 O O . LEU A 1 256 ? -15.783 3.881 22.303 1.00 97.56 256 LEU A O 1
ATOM 2067 N N . LYS A 1 257 ? -17.630 3.323 23.440 1.00 97.75 257 LYS A N 1
ATOM 2068 C CA . LYS A 1 257 ? -17.338 4.121 24.633 1.00 97.75 257 LYS A CA 1
ATOM 2069 C C . LYS A 1 257 ? -16.448 3.321 25.573 1.00 97.75 257 LYS A C 1
ATOM 2071 O O . LYS A 1 257 ? -16.813 2.218 25.970 1.00 97.75 257 LYS A O 1
ATOM 2076 N N . PHE A 1 258 ? -15.330 3.890 26.003 1.00 97.25 258 PHE A N 1
ATOM 2077 C CA . PHE A 1 258 ? -14.530 3.293 27.065 1.00 97.25 258 PHE A CA 1
ATOM 2078 C C . PHE A 1 258 ? -15.138 3.580 28.437 1.00 97.25 258 PHE A C 1
ATOM 2080 O O . PHE A 1 258 ? -15.329 4.735 28.830 1.00 97.25 258 PHE A O 1
ATOM 2087 N N . VAL A 1 259 ? -15.454 2.509 29.162 1.00 95.06 259 VAL A N 1
ATOM 2088 C CA . VAL A 1 259 ? -16.103 2.570 30.477 1.00 95.06 259 VAL A CA 1
ATOM 2089 C C . VAL A 1 259 ? -15.059 2.587 31.591 1.00 95.06 259 VAL A C 1
ATOM 2091 O O . VAL A 1 259 ? -15.209 3.323 32.567 1.00 95.06 259 VAL A O 1
ATOM 2094 N N . GLY A 1 260 ? -13.995 1.800 31.441 1.00 92.94 260 GLY A N 1
ATOM 2095 C CA . GLY A 1 260 ? -12.949 1.655 32.446 1.00 92.94 260 GLY A CA 1
ATOM 2096 C C . GLY A 1 260 ? -12.417 0.230 32.509 1.00 92.94 260 GLY A C 1
ATOM 2097 O O . GLY A 1 260 ? -12.559 -0.554 31.574 1.00 92.94 260 GLY A O 1
ATOM 2098 N N . VAL A 1 261 ? -11.817 -0.109 33.642 1.00 90.94 261 VAL A N 1
ATOM 2099 C CA . VAL A 1 261 ? -11.367 -1.467 33.946 1.00 90.94 261 VAL A CA 1
ATOM 2100 C C . VAL A 1 261 ? -12.274 -2.033 35.026 1.00 90.94 261 VAL A C 1
ATOM 2102 O O . VAL A 1 261 ? -12.510 -1.371 36.035 1.00 90.94 261 VAL A O 1
ATOM 2105 N N . THR A 1 262 ? -12.790 -3.241 34.822 1.00 84.75 262 THR A N 1
ATOM 2106 C CA . THR A 1 262 ? -13.639 -3.915 35.811 1.00 84.75 262 THR A CA 1
ATOM 2107 C C . THR A 1 262 ? -13.218 -5.359 36.019 1.00 84.75 262 THR A C 1
ATOM 2109 O O . THR A 1 262 ? -12.400 -5.899 35.277 1.00 84.75 262 THR A O 1
ATOM 2112 N N . ASN A 1 263 ? -13.806 -5.983 37.030 1.00 81.44 263 ASN A N 1
ATOM 2113 C CA . ASN A 1 263 ? -13.716 -7.411 37.262 1.00 81.44 263 ASN A CA 1
ATOM 2114 C C . ASN A 1 263 ? -14.881 -8.111 36.554 1.00 81.44 263 ASN A C 1
ATOM 2116 O O . ASN A 1 263 ? -16.041 -7.763 36.761 1.00 81.44 263 ASN A O 1
ATOM 2120 N N . TYR A 1 264 ? -14.568 -9.094 35.717 1.00 73.19 264 TYR A N 1
ATOM 2121 C CA . TYR A 1 264 ? -15.535 -9.878 34.961 1.00 73.19 264 TYR A CA 1
ATOM 2122 C C . TYR A 1 264 ? -15.452 -11.349 35.346 1.00 73.19 264 TYR A C 1
ATOM 2124 O O . TYR A 1 264 ? -14.371 -11.942 35.367 1.00 73.19 264 TYR A O 1
ATOM 2132 N N . THR A 1 265 ? -16.606 -11.936 35.645 1.00 74.19 265 THR A N 1
ATOM 2133 C CA . THR A 1 265 ? -16.738 -13.355 35.965 1.00 74.19 265 THR A CA 1
ATOM 2134 C C . THR A 1 265 ? -16.919 -14.148 34.673 1.00 74.19 265 THR A C 1
ATOM 2136 O O . THR A 1 265 ? -17.891 -13.969 33.946 1.00 74.19 265 THR A O 1
ATOM 2139 N N . THR A 1 266 ? -15.952 -15.011 34.375 1.00 69.44 266 THR A N 1
ATOM 2140 C CA . THR A 1 266 ? -15.987 -15.946 33.236 1.00 69.44 266 THR A CA 1
ATOM 2141 C C . THR A 1 266 ? -17.086 -17.007 33.405 1.00 69.44 266 THR A C 1
ATOM 2143 O O . THR A 1 266 ? -17.574 -17.198 34.518 1.00 69.44 266 THR A O 1
ATOM 2146 N N . VAL A 1 267 ? -17.435 -17.755 32.341 1.00 68.75 267 VAL A N 1
ATOM 2147 C CA . VAL A 1 267 ? -18.427 -18.866 32.419 1.00 68.75 267 VAL A CA 1
ATOM 2148 C C . VAL A 1 267 ? -18.089 -19.868 33.529 1.00 68.75 267 VAL A C 1
ATOM 2150 O O . VAL A 1 267 ? -18.975 -20.433 34.158 1.00 68.75 267 VAL A O 1
ATOM 2153 N N . LEU A 1 268 ? -16.798 -20.068 33.803 1.00 73.25 268 LEU A N 1
ATOM 2154 C CA . LEU A 1 268 ? -16.306 -21.001 34.819 1.00 73.25 268 LEU A CA 1
ATOM 2155 C C . LEU A 1 268 ? -16.291 -20.407 36.241 1.00 73.25 268 LEU A C 1
ATOM 2157 O O . LEU A 1 268 ? -15.695 -20.989 37.142 1.00 73.25 268 LEU A O 1
ATOM 2161 N N . GLY A 1 269 ? -16.876 -19.225 36.452 1.00 73.75 269 GLY A N 1
ATOM 2162 C CA . GLY A 1 269 ? -16.938 -18.561 37.758 1.00 73.75 269 GLY A CA 1
ATOM 2163 C C . GLY A 1 269 ? -15.649 -17.845 38.182 1.00 73.75 269 GLY A C 1
ATOM 2164 O O . GLY A 1 269 ? -15.630 -17.189 39.221 1.00 73.75 269 GLY A O 1
ATOM 2165 N N . ALA A 1 270 ? -14.572 -17.913 37.392 1.00 76.81 270 ALA A N 1
ATOM 2166 C CA . ALA A 1 270 ? -13.332 -17.203 37.697 1.00 76.81 270 ALA A CA 1
ATOM 2167 C C . ALA A 1 270 ? -13.461 -15.707 37.378 1.00 76.81 270 ALA A C 1
ATOM 2169 O O . ALA A 1 270 ? -13.864 -15.345 36.270 1.00 76.81 270 ALA A O 1
ATOM 2170 N N . THR A 1 271 ? -13.067 -14.849 38.317 1.00 77.06 271 THR A N 1
ATOM 2171 C CA . THR A 1 271 ? -13.055 -13.392 38.144 1.00 77.06 271 THR A CA 1
ATOM 2172 C C . THR A 1 271 ? -11.721 -12.932 37.563 1.00 77.06 271 THR A C 1
ATOM 2174 O O . THR A 1 271 ? -10.665 -13.198 38.135 1.00 77.06 271 THR A O 1
ATOM 2177 N N . LYS A 1 272 ? -11.757 -12.224 36.432 1.00 77.06 272 LYS A N 1
ATOM 2178 C CA . LYS A 1 272 ? -10.584 -11.624 35.784 1.00 77.06 272 LYS A CA 1
ATOM 2179 C C . LYS A 1 272 ? -10.782 -10.129 35.599 1.00 77.06 272 LYS A C 1
ATOM 2181 O O . LYS A 1 272 ? -11.882 -9.678 35.297 1.00 77.06 272 LYS A O 1
ATOM 2186 N N . GLN A 1 273 ? -9.705 -9.364 35.729 1.00 87.00 273 GLN A N 1
ATOM 2187 C CA . GLN A 1 273 ? -9.726 -7.954 35.370 1.00 87.00 273 GLN A CA 1
ATOM 2188 C C . GLN A 1 273 ? -9.772 -7.811 33.839 1.00 87.00 273 GLN A C 1
ATOM 2190 O O . GLN A 1 273 ? -9.045 -8.502 33.124 1.00 87.00 273 GLN A O 1
ATOM 2195 N N . THR A 1 274 ? -10.632 -6.931 33.333 1.00 91.44 274 THR A N 1
ATOM 2196 C CA . THR A 1 274 ? -10.849 -6.714 31.900 1.00 91.44 274 THR A CA 1
ATOM 2197 C C . THR A 1 274 ? -11.047 -5.235 31.592 1.00 91.44 274 THR A C 1
ATOM 2199 O O . THR A 1 274 ? -11.606 -4.477 32.389 1.00 91.44 274 THR A O 1
ATOM 2202 N N . VAL A 1 275 ? -10.583 -4.827 30.415 1.00 94.19 275 VAL A N 1
ATOM 2203 C CA . VAL A 1 275 ? -10.830 -3.500 29.847 1.00 94.19 275 VAL A CA 1
ATOM 2204 C C . VAL A 1 275 ? -12.241 -3.489 29.267 1.00 94.19 275 VAL A C 1
ATOM 2206 O O . VAL A 1 275 ? -12.569 -4.333 28.439 1.00 94.19 275 VAL A O 1
ATOM 2209 N N . VAL A 1 276 ? -13.083 -2.549 29.687 1.00 95.25 276 VAL A N 1
ATOM 2210 C CA . VAL A 1 276 ? -14.506 -2.533 29.334 1.00 95.25 276 VAL A CA 1
ATOM 2211 C C . VAL A 1 276 ? -14.827 -1.419 28.361 1.00 95.25 276 VAL A C 1
ATOM 2213 O O . VAL A 1 276 ? -14.576 -0.237 28.619 1.00 95.25 276 VAL A O 1
ATOM 2216 N N . PHE A 1 277 ? -15.498 -1.809 27.290 1.00 97.06 277 PHE A N 1
ATOM 2217 C CA . PHE A 1 277 ? -16.148 -0.922 26.352 1.00 97.06 277 PHE A CA 1
ATOM 2218 C C . PHE A 1 277 ? -17.655 -1.155 26.342 1.00 97.06 277 PHE A C 1
ATOM 2220 O O . PHE A 1 277 ? -18.146 -2.245 26.633 1.00 97.06 277 PHE A O 1
ATOM 2227 N N . GLN A 1 278 ? -18.389 -0.120 25.971 1.00 96.88 278 GLN A N 1
ATOM 2228 C CA . GLN A 1 278 ? -19.808 -0.178 25.674 1.00 96.88 278 GLN A CA 1
ATOM 2229 C C . GLN A 1 278 ? -20.006 0.232 24.219 1.00 96.88 278 GLN A C 1
ATOM 2231 O O . GLN A 1 278 ? -19.470 1.252 23.786 1.00 96.88 278 GLN A O 1
ATOM 2236 N N . GLN A 1 279 ? -20.765 -0.558 23.468 1.00 96.31 279 GLN A N 1
ATOM 2237 C CA . GLN A 1 279 ? -21.174 -0.172 22.127 1.00 96.31 279 GLN A CA 1
ATOM 2238 C C . GLN A 1 279 ? -22.102 1.048 22.191 1.00 96.31 279 GLN A C 1
ATOM 2240 O O . GLN A 1 279 ? -23.023 1.079 23.011 1.00 96.31 279 GLN A O 1
ATOM 2245 N N . LEU A 1 280 ? -21.831 2.034 21.334 1.00 93.38 280 LEU A N 1
ATOM 2246 C CA . LEU A 1 280 ? -22.687 3.199 21.112 1.00 93.38 280 LEU A CA 1
ATOM 2247 C C . LEU A 1 280 ? -23.780 2.932 20.074 1.00 93.38 280 LEU A C 1
ATOM 2249 O O . LEU A 1 280 ? -23.536 2.134 19.136 1.00 93.38 280 LEU A O 1
#

pLDDT: mean 87.4, std 13.87, range [32.88, 97.75]